Protein AF-A0A846BZ50-F1 (afdb_monomer_lite)

Structure (mmCIF, N/CA/C/O backbone):
data_AF-A0A846BZ50-F1
#
_entry.id   AF-A0A846BZ50-F1
#
loop_
_atom_site.group_PDB
_atom_site.id
_atom_site.type_symbol
_atom_site.label_atom_id
_atom_site.label_alt_id
_atom_site.label_comp_id
_atom_site.label_asym_id
_atom_site.label_entity_id
_atom_site.label_seq_id
_atom_site.pdbx_PDB_ins_code
_atom_site.Cartn_x
_atom_site.Cartn_y
_atom_site.Cartn_z
_atom_site.occupancy
_atom_site.B_iso_or_equiv
_atom_site.auth_seq_id
_atom_site.auth_comp_id
_atom_site.auth_asym_id
_atom_site.auth_atom_id
_atom_site.pdbx_PDB_model_num
ATOM 1 N N . MET A 1 1 ? -2.055 1.778 6.910 1.00 71.44 1 MET A N 1
ATOM 2 C CA . MET A 1 1 ? -3.374 1.113 6.976 1.00 71.44 1 MET A CA 1
ATOM 3 C C . MET A 1 1 ? -4.248 1.880 7.954 1.00 71.44 1 MET A C 1
ATOM 5 O O . MET A 1 1 ? -3.711 2.321 8.963 1.00 71.44 1 MET A O 1
ATOM 9 N N . LYS A 1 2 ? -5.523 2.102 7.636 1.00 77.69 2 LYS A N 1
ATOM 10 C CA . LYS A 1 2 ? -6.514 2.768 8.499 1.00 77.69 2 LYS A CA 1
ATOM 11 C C . LYS A 1 2 ? -7.522 1.709 8.974 1.00 77.69 2 LYS A C 1
ATOM 13 O O . LYS A 1 2 ? -7.706 0.710 8.295 1.00 77.69 2 LYS A O 1
ATOM 18 N N . GLY A 1 3 ? -8.160 1.878 10.122 1.00 82.31 3 GLY A N 1
ATOM 19 C CA . GLY A 1 3 ? -9.227 0.964 10.566 1.00 82.31 3 GLY A CA 1
ATOM 20 C C . GLY A 1 3 ? -8.906 0.204 11.846 1.00 82.31 3 GLY A C 1
ATOM 21 O O . GLY A 1 3 ? -7.744 0.067 12.227 1.00 82.31 3 GLY A O 1
ATOM 22 N N . ASP A 1 4 ? -9.958 -0.235 12.529 1.00 83.69 4 ASP A N 1
ATOM 23 C CA . ASP A 1 4 ? -9.859 -0.870 13.839 1.00 83.69 4 ASP A CA 1
ATOM 24 C C . ASP A 1 4 ? -9.767 -2.393 13.692 1.00 83.69 4 ASP A C 1
ATOM 26 O O . ASP A 1 4 ? -10.622 -3.022 13.068 1.00 83.69 4 ASP A O 1
ATOM 30 N N . PHE A 1 5 ? -8.697 -2.977 14.228 1.00 87.25 5 PHE A N 1
ATOM 31 C CA . PHE A 1 5 ? -8.373 -4.396 14.084 1.00 87.25 5 PHE A CA 1
ATOM 32 C C . PHE A 1 5 ? -7.996 -4.965 15.444 1.00 87.25 5 PHE A C 1
ATOM 34 O O . PHE A 1 5 ? -7.203 -4.355 16.166 1.00 87.25 5 PHE A O 1
ATOM 41 N N . THR A 1 6 ? -8.468 -6.173 15.771 1.00 88.75 6 THR A N 1
ATOM 42 C CA . THR A 1 6 ? -8.205 -6.766 17.095 1.00 88.75 6 THR A CA 1
ATOM 43 C C . THR A 1 6 ? -6.705 -6.933 17.352 1.00 88.75 6 THR A C 1
ATOM 45 O O . THR A 1 6 ? -6.234 -6.737 18.473 1.00 88.75 6 THR A O 1
ATOM 48 N N . ARG A 1 7 ? -5.948 -7.363 16.330 1.00 87.25 7 ARG A N 1
ATOM 49 C CA . ARG A 1 7 ? -4.481 -7.514 16.344 1.00 87.25 7 ARG A CA 1
ATOM 50 C C . ARG A 1 7 ? -3.952 -7.935 14.975 1.00 87.25 7 ARG A C 1
ATOM 52 O O . ARG A 1 7 ? -4.667 -8.545 14.189 1.00 87.25 7 ARG A O 1
ATOM 59 N N . TRP A 1 8 ? -2.655 -7.720 14.775 1.00 87.25 8 TRP A N 1
ATOM 60 C CA . TRP A 1 8 ? -1.888 -8.239 13.642 1.00 87.25 8 TRP A CA 1
ATOM 61 C C . TRP A 1 8 ? -1.043 -9.429 14.087 1.00 87.25 8 TRP A C 1
ATOM 63 O O . TRP A 1 8 ? -0.190 -9.291 14.966 1.00 87.25 8 TRP A O 1
ATOM 73 N N . THR A 1 9 ? -1.298 -10.606 13.519 1.00 93.44 9 THR A N 1
ATOM 74 C CA . THR A 1 9 ? -0.650 -11.862 13.941 1.00 93.44 9 THR A CA 1
ATOM 75 C C . THR A 1 9 ? 0.253 -12.482 12.885 1.00 93.44 9 THR A C 1
ATOM 77 O O . THR A 1 9 ? 1.079 -13.329 13.242 1.00 93.44 9 THR A O 1
ATOM 80 N N . PHE A 1 10 ? 0.158 -12.031 11.629 1.00 95.56 10 PHE A N 1
ATOM 81 C CA . PHE A 1 10 ? 1.003 -12.515 10.545 1.00 95.56 10 PHE A CA 1
ATOM 82 C C . PHE A 1 10 ? 2.493 -12.309 10.850 1.00 95.56 10 PHE A C 1
ATOM 84 O O . PHE A 1 10 ? 2.957 -11.210 11.155 1.00 95.56 10 PHE A O 1
ATOM 91 N N . ASP A 1 11 ? 3.257 -13.394 10.737 1.00 95.31 11 ASP A N 1
ATOM 92 C CA .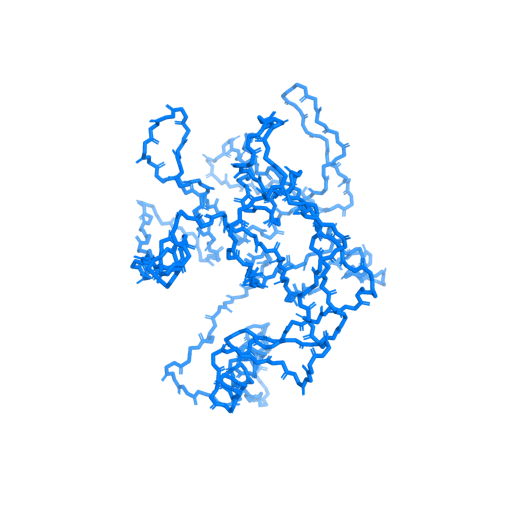 ASP A 1 11 ? 4.703 -13.405 10.915 1.00 95.31 11 ASP A CA 1
ATOM 93 C C . ASP A 1 11 ? 5.327 -14.417 9.950 1.00 95.31 11 ASP A C 1
ATOM 95 O O . ASP A 1 11 ? 5.292 -15.635 10.163 1.00 95.31 11 ASP A O 1
ATOM 99 N N . ALA A 1 12 ? 5.938 -13.897 8.883 1.00 95.31 12 ALA A N 1
ATOM 100 C CA . ALA A 1 12 ? 6.585 -14.701 7.853 1.00 95.31 12 ALA A CA 1
ATOM 101 C C . ALA A 1 12 ? 7.678 -15.640 8.409 1.00 95.31 12 ALA A C 1
ATOM 103 O O . ALA A 1 12 ? 7.942 -16.691 7.819 1.00 95.31 12 ALA A O 1
ATOM 104 N N . SER A 1 13 ? 8.305 -15.312 9.547 1.00 95.69 13 SER A N 1
ATOM 105 C CA . SER A 1 13 ? 9.364 -16.136 10.145 1.00 95.69 13 SER A CA 1
ATOM 106 C C . SER A 1 13 ? 8.845 -17.461 10.713 1.00 95.69 13 SER A C 1
ATOM 108 O O . SER A 1 13 ? 9.589 -18.446 10.742 1.00 95.69 13 SER A O 1
ATOM 110 N N . LYS A 1 14 ? 7.557 -17.517 11.087 1.00 97.25 14 LYS A N 1
ATOM 111 C CA . LYS A 1 14 ? 6.886 -18.727 11.590 1.00 97.25 14 LYS A CA 1
ATOM 112 C C . LYS A 1 14 ? 6.543 -19.724 10.489 1.00 97.25 14 LYS A C 1
ATOM 114 O O . LYS A 1 14 ? 6.283 -20.887 10.788 1.00 97.25 14 LYS A O 1
ATOM 119 N N . ARG A 1 15 ? 6.579 -19.295 9.219 1.00 96.25 15 ARG A N 1
ATOM 120 C CA . ARG A 1 15 ? 6.347 -20.140 8.032 1.00 96.25 15 ARG A CA 1
ATOM 121 C C . ARG A 1 15 ? 4.984 -20.841 8.046 1.00 96.25 15 ARG A C 1
ATOM 123 O O . ARG A 1 15 ? 4.856 -21.968 7.565 1.00 96.25 15 ARG A O 1
ATOM 130 N N . TYR A 1 16 ? 3.967 -20.190 8.604 1.00 97.88 16 TYR A N 1
ATOM 131 C CA . TYR A 1 16 ? 2.603 -20.697 8.531 1.00 97.88 16 TYR A CA 1
ATOM 132 C C . TYR A 1 16 ? 2.092 -20.682 7.092 1.00 97.88 16 TYR A C 1
ATOM 134 O O . TYR A 1 16 ? 2.432 -19.818 6.287 1.00 97.88 16 TYR A O 1
ATOM 142 N N . SER A 1 17 ? 1.292 -21.692 6.765 1.00 97.50 17 SER A N 1
ATOM 143 C CA . SER A 1 17 ? 0.768 -21.923 5.420 1.00 97.50 17 SER A CA 1
ATOM 144 C C . SER A 1 17 ? -0.737 -21.680 5.307 1.00 97.50 17 SER A C 1
ATOM 146 O O . SER A 1 17 ? -1.223 -21.536 4.186 1.00 97.50 17 SER A O 1
ATOM 148 N N . SER A 1 18 ? -1.454 -21.651 6.437 1.00 97.62 18 SER A N 1
ATOM 149 C CA . SER A 1 18 ? -2.897 -21.394 6.552 1.00 97.62 18 SER A CA 1
ATOM 150 C C . SER A 1 18 ? -3.312 -21.223 8.021 1.00 97.62 18 SER A C 1
ATOM 152 O O . SER A 1 18 ? -2.645 -21.777 8.897 1.00 97.62 18 SER A O 1
ATOM 154 N N . VAL A 1 19 ? -4.459 -20.590 8.265 1.00 97.62 19 VAL A N 1
ATOM 155 C CA . VAL A 1 19 ? -5.194 -20.552 9.541 1.00 97.62 19 VAL A CA 1
ATOM 156 C C . VAL A 1 19 ? -6.290 -21.629 9.532 1.00 97.62 19 VAL A C 1
ATOM 158 O O . VAL A 1 19 ? -6.849 -21.963 8.485 1.00 97.62 19 VAL A O 1
ATOM 161 N N . ARG A 1 20 ? -6.590 -22.234 10.691 1.00 97.19 20 ARG A N 1
ATOM 162 C CA . ARG A 1 20 ? -7.607 -23.295 10.824 1.00 97.19 20 ARG A CA 1
ATOM 163 C C . ARG A 1 20 ? -8.580 -22.987 11.951 1.00 97.19 20 ARG A C 1
ATOM 165 O O . ARG A 1 20 ? -8.180 -22.908 13.110 1.00 97.19 20 ARG A O 1
ATOM 172 N N . LEU A 1 21 ? -9.863 -22.893 11.605 1.00 96.94 21 LEU A N 1
ATOM 173 C CA . LEU A 1 21 ? -10.931 -22.743 12.585 1.00 96.94 21 LEU A CA 1
ATOM 174 C C . LEU A 1 21 ? -11.071 -24.012 13.424 1.00 96.94 21 LEU A C 1
ATOM 176 O O . LEU A 1 21 ? -11.045 -25.130 12.906 1.00 96.94 21 LEU A O 1
ATOM 180 N N . GLN A 1 22 ? -11.243 -23.826 14.728 1.00 96.44 22 GLN A N 1
ATOM 181 C CA . GLN A 1 22 ? -11.502 -24.907 15.670 1.00 96.44 22 GLN A CA 1
ATOM 182 C C . GLN A 1 22 ? -12.966 -24.890 16.097 1.00 96.44 22 GLN A C 1
ATOM 184 O O . GLN A 1 22 ? -13.538 -23.834 16.368 1.00 96.44 22 GLN A O 1
ATOM 189 N N . GLN A 1 23 ? -13.561 -26.075 16.210 1.00 96.56 23 GLN A N 1
ATOM 190 C CA . GLN A 1 23 ? -14.934 -26.212 16.682 1.00 96.56 23 GLN A CA 1
ATOM 191 C C . GLN A 1 23 ? -15.093 -25.613 18.088 1.00 96.56 23 GLN A C 1
ATOM 193 O O . GLN A 1 23 ? -14.309 -25.899 18.993 1.00 96.56 23 GLN A O 1
ATOM 198 N N . GLY A 1 24 ? -16.131 -24.791 18.269 1.00 96.19 24 GLY A N 1
ATOM 199 C CA . GLY A 1 24 ? -16.482 -24.198 19.563 1.00 96.19 24 GLY A CA 1
ATOM 200 C C . GLY A 1 24 ? -15.567 -23.062 20.028 1.00 96.19 24 GLY A C 1
ATOM 201 O O . GLY A 1 24 ? -15.630 -22.683 21.197 1.00 96.19 24 GLY A O 1
ATOM 202 N N . ARG A 1 25 ? -14.704 -22.525 19.155 1.00 95.69 25 ARG A N 1
ATOM 203 C CA . ARG A 1 25 ? -13.868 -21.351 19.453 1.00 95.69 25 ARG A CA 1
ATOM 204 C C . ARG A 1 25 ? -14.456 -20.079 18.845 1.00 95.69 25 ARG A C 1
ATOM 206 O O . ARG A 1 25 ? -15.158 -20.133 17.840 1.00 95.69 25 ARG A O 1
ATOM 213 N N . VAL A 1 26 ? -14.167 -18.949 19.487 1.00 95.62 26 VAL A N 1
ATOM 214 C CA . VAL A 1 26 ? -14.551 -17.612 19.014 1.00 95.62 26 VAL A CA 1
ATOM 215 C C . VAL A 1 26 ? -13.707 -17.257 17.794 1.00 95.62 26 VAL A C 1
ATOM 217 O O . VAL A 1 26 ? -12.501 -17.495 17.805 1.00 95.62 26 VAL A O 1
ATOM 220 N N . LEU A 1 27 ? -14.350 -16.695 16.774 1.00 94.31 27 LEU A N 1
ATOM 221 C CA . LEU A 1 27 ? -13.695 -16.151 15.590 1.00 94.31 27 LEU A CA 1
ATOM 222 C C . LEU A 1 27 ? -13.350 -14.679 15.821 1.00 94.31 27 LEU A C 1
ATOM 224 O O . LEU A 1 27 ? -14.202 -13.928 16.299 1.00 94.31 27 LEU A O 1
ATOM 228 N N . LEU A 1 28 ? -12.136 -14.275 15.453 1.00 94.00 28 LEU A N 1
ATOM 229 C CA . LEU A 1 28 ? -11.726 -12.872 15.412 1.00 94.00 28 LEU A CA 1
ATOM 230 C C . LEU A 1 28 ? -11.406 -12.457 13.971 1.00 94.00 28 LEU A C 1
ATOM 232 O O . LEU A 1 28 ? -11.007 -13.283 13.151 1.00 94.00 28 LEU A O 1
ATOM 236 N N . ASP A 1 29 ? -11.520 -11.161 13.680 1.00 93.56 29 ASP A N 1
ATOM 237 C CA . ASP A 1 29 ? -11.069 -10.557 12.417 1.00 93.56 29 ASP A CA 1
ATOM 238 C C . ASP A 1 29 ? -9.596 -10.886 12.131 1.00 93.56 29 ASP A C 1
ATOM 240 O O . ASP A 1 29 ? -9.232 -11.187 10.996 1.00 93.56 29 ASP A O 1
ATOM 244 N N . ALA A 1 30 ? -8.768 -10.927 13.181 1.00 93.69 30 ALA A N 1
ATOM 245 C CA . ALA A 1 30 ? -7.353 -11.268 13.096 1.00 93.69 30 ALA A CA 1
ATOM 246 C C . ALA A 1 30 ? -7.091 -12.632 12.430 1.00 93.69 30 ALA A C 1
ATOM 248 O O . ALA A 1 30 ? -6.118 -12.762 11.694 1.00 93.69 30 ALA A O 1
ATOM 249 N N . ASP A 1 31 ? -7.957 -13.633 12.643 1.00 96.12 31 ASP A N 1
ATOM 250 C CA . ASP A 1 31 ? -7.792 -14.966 12.047 1.00 96.12 31 ASP A CA 1
ATOM 251 C C . ASP A 1 31 ? -8.013 -14.930 10.523 1.00 96.12 31 ASP A C 1
ATOM 253 O O . ASP A 1 31 ? -7.325 -15.614 9.761 1.00 96.12 31 ASP A O 1
ATOM 257 N N . TRP A 1 32 ? -8.978 -14.121 10.074 1.00 95.62 32 TRP A N 1
ATOM 258 C CA . TRP A 1 32 ? -9.274 -13.911 8.657 1.00 95.62 32 TRP A CA 1
ATOM 259 C C . TRP A 1 32 ? -8.188 -13.065 7.981 1.00 95.62 32 TRP A C 1
ATOM 261 O O . TRP A 1 32 ? -7.674 -13.462 6.934 1.00 95.62 32 TRP A O 1
ATOM 271 N N . ASN A 1 33 ? -7.776 -11.968 8.623 1.00 95.75 33 ASN A N 1
ATOM 272 C CA . ASN A 1 33 ? -6.699 -11.097 8.149 1.00 95.75 33 ASN A CA 1
ATOM 273 C C . ASN A 1 33 ? -5.370 -11.865 8.021 1.00 95.75 33 ASN A C 1
ATOM 275 O O . ASN A 1 33 ? -4.744 -11.830 6.966 1.00 95.75 33 ASN A O 1
ATOM 279 N N . GLU A 1 34 ? -4.978 -12.654 9.031 1.00 97.25 34 GLU A N 1
ATOM 280 C CA . GLU A 1 34 ? -3.747 -13.458 8.973 1.00 97.25 34 GLU A CA 1
ATOM 281 C C . GLU A 1 34 ? -3.782 -14.481 7.832 1.00 97.25 34 GLU A C 1
ATOM 283 O O . GLU A 1 34 ? -2.770 -14.709 7.167 1.00 97.25 34 GLU A O 1
ATOM 288 N N . GLN A 1 35 ? -4.938 -15.095 7.559 1.00 97.88 35 GLN A N 1
ATOM 289 C CA . GLN A 1 35 ? -5.065 -16.006 6.425 1.00 97.88 35 GLN A CA 1
ATOM 290 C C . GLN A 1 35 ? -4.856 -15.285 5.084 1.00 97.88 35 GLN A C 1
ATOM 292 O O . GLN A 1 35 ? -4.200 -15.853 4.203 1.00 97.88 35 GLN A O 1
ATOM 297 N N . LEU A 1 36 ? -5.386 -14.070 4.916 1.00 96.94 36 LEU A N 1
ATOM 298 C CA . LEU A 1 36 ? -5.159 -13.264 3.714 1.00 96.94 36 LEU A CA 1
ATOM 299 C C . LEU A 1 36 ? -3.686 -12.872 3.574 1.00 96.94 36 LEU A C 1
ATOM 301 O O . LEU A 1 36 ? -3.106 -13.090 2.512 1.00 96.94 36 LEU A O 1
ATOM 305 N N . ASP A 1 37 ? -3.054 -12.414 4.654 1.00 97.12 37 ASP A N 1
ATOM 306 C CA . ASP A 1 37 ? -1.637 -12.040 4.657 1.00 97.12 37 ASP A CA 1
ATOM 307 C C . ASP A 1 37 ? -0.723 -13.231 4.327 1.00 97.12 37 ASP A C 1
ATOM 309 O O . ASP A 1 37 ? 0.231 -13.099 3.558 1.00 97.12 37 ASP A O 1
ATOM 313 N N . ILE A 1 38 ? -1.028 -14.426 4.851 1.00 98.25 38 ILE A N 1
ATOM 314 C CA . ILE A 1 38 ? -0.303 -15.659 4.510 1.00 98.25 38 ILE A CA 1
ATOM 315 C C . ILE A 1 38 ? -0.409 -15.954 3.012 1.00 98.25 38 ILE A C 1
ATOM 317 O O . ILE A 1 38 ? 0.587 -16.344 2.398 1.00 98.25 38 ILE A O 1
ATOM 321 N N . VAL A 1 39 ? -1.598 -15.814 2.420 1.00 97.81 39 VAL A N 1
ATOM 322 C CA . VAL A 1 39 ? -1.796 -16.063 0.984 1.00 97.81 39 VAL A CA 1
ATOM 323 C C . VAL A 1 39 ? -1.040 -15.027 0.163 1.00 97.81 39 VAL A C 1
ATOM 325 O O . VAL A 1 39 ? -0.233 -15.424 -0.676 1.00 97.81 39 VAL A O 1
ATOM 328 N N . ALA A 1 40 ? -1.217 -13.740 0.463 1.00 96.25 40 ALA A N 1
ATOM 329 C CA . ALA A 1 40 ? -0.574 -12.646 -0.256 1.00 96.25 40 ALA A CA 1
ATOM 330 C C . ALA A 1 40 ? 0.958 -12.741 -0.186 1.00 96.25 40 ALA A C 1
ATOM 332 O O . ALA A 1 40 ? 1.635 -12.671 -1.209 1.00 96.25 40 ALA A O 1
ATOM 333 N N . TYR A 1 41 ? 1.521 -13.011 0.997 1.00 97.12 41 TYR A N 1
ATOM 334 C CA . TYR A 1 41 ? 2.960 -13.223 1.157 1.00 97.12 41 TYR A CA 1
ATOM 335 C C . TYR A 1 41 ? 3.469 -14.375 0.292 1.00 97.12 41 TYR A C 1
ATOM 337 O O . TYR A 1 41 ? 4.518 -14.268 -0.342 1.00 97.12 41 TYR A O 1
ATOM 345 N N . ARG A 1 42 ? 2.754 -15.504 0.286 1.00 97.38 42 ARG A N 1
ATOM 346 C CA . ARG A 1 42 ? 3.170 -16.688 -0.469 1.00 97.38 42 ARG A CA 1
ATOM 347 C C . ARG A 1 42 ? 3.062 -16.472 -1.970 1.00 97.38 42 ARG A C 1
ATOM 349 O O . ARG A 1 42 ? 3.955 -16.922 -2.682 1.00 97.38 42 ARG A O 1
ATOM 356 N N . GLU A 1 43 ? 2.011 -15.804 -2.427 1.00 96.62 43 GLU A N 1
ATOM 357 C CA . GLU A 1 43 ? 1.828 -15.431 -3.826 1.00 96.62 43 GLU A CA 1
ATOM 358 C C . GLU A 1 43 ? 2.934 -14.473 -4.276 1.00 96.62 43 GLU A C 1
ATOM 360 O O . GLU A 1 43 ? 3.691 -14.802 -5.185 1.00 96.62 43 GLU A O 1
ATOM 365 N N . GLN A 1 44 ? 3.126 -13.358 -3.565 1.00 95.81 44 GLN A N 1
ATOM 366 C CA . GLN A 1 44 ? 4.169 -12.381 -3.872 1.00 95.81 44 GLN A CA 1
ATOM 367 C C . GLN A 1 44 ? 5.559 -13.031 -3.880 1.00 95.81 44 GLN A C 1
ATOM 369 O O . GLN A 1 44 ? 6.366 -12.790 -4.780 1.00 95.81 44 GLN A O 1
ATOM 374 N N . ARG A 1 45 ? 5.852 -13.894 -2.896 1.00 96.31 45 ARG A N 1
ATOM 375 C CA . ARG A 1 45 ? 7.105 -14.658 -2.858 1.00 96.31 45 ARG A CA 1
ATOM 376 C C . ARG A 1 45 ? 7.249 -15.578 -4.061 1.00 96.31 45 ARG A C 1
ATOM 378 O O . ARG A 1 45 ? 8.315 -15.585 -4.662 1.00 96.31 45 ARG A O 1
ATOM 385 N N . ALA A 1 46 ? 6.216 -16.339 -4.409 1.00 96.56 46 ALA A N 1
ATOM 386 C CA . ALA A 1 46 ? 6.260 -17.226 -5.565 1.00 96.56 46 ALA A CA 1
ATOM 387 C C . ALA A 1 46 ? 6.485 -16.435 -6.861 1.00 96.56 46 ALA A C 1
ATOM 389 O O . ALA A 1 46 ? 7.394 -16.770 -7.616 1.00 96.56 46 ALA A O 1
ATOM 390 N N . ASN A 1 47 ? 5.740 -15.346 -7.067 1.00 96.19 47 ASN A N 1
ATOM 391 C CA . ASN A 1 47 ? 5.887 -14.465 -8.224 1.00 96.19 47 ASN A CA 1
ATOM 392 C C . ASN A 1 47 ? 7.321 -13.925 -8.317 1.00 96.19 47 ASN A C 1
ATOM 394 O O . ASN A 1 47 ? 7.958 -14.051 -9.358 1.00 96.19 47 ASN A O 1
ATOM 398 N N . LYS A 1 48 ? 7.872 -13.405 -7.212 1.00 95.12 48 LYS A N 1
ATOM 399 C CA . LYS A 1 48 ? 9.237 -12.858 -7.173 1.00 95.12 48 LYS A CA 1
ATOM 400 C C . LYS A 1 48 ? 10.315 -13.906 -7.475 1.00 95.12 48 LYS A C 1
ATOM 402 O O . LYS A 1 48 ? 11.284 -13.600 -8.161 1.00 95.12 48 LYS A O 1
ATOM 407 N N . GLU A 1 49 ? 10.177 -15.127 -6.964 1.00 96.25 49 GLU A N 1
ATOM 408 C CA . GLU A 1 49 ? 11.179 -16.189 -7.164 1.00 96.25 49 GLU A CA 1
ATOM 409 C C . GLU A 1 49 ? 11.080 -16.843 -8.555 1.00 96.25 49 GLU A C 1
ATOM 411 O O . GLU A 1 49 ? 12.092 -17.284 -9.095 1.00 96.25 49 GLU A O 1
ATOM 416 N N . ILE A 1 50 ? 9.881 -16.911 -9.145 1.00 96.19 50 ILE A N 1
ATOM 417 C CA . ILE A 1 50 ? 9.648 -17.538 -10.457 1.00 96.19 50 ILE A CA 1
ATOM 418 C C . ILE A 1 50 ? 9.908 -16.553 -11.605 1.00 96.19 50 ILE A C 1
ATOM 420 O O . ILE A 1 50 ? 10.563 -16.913 -12.581 1.00 96.19 50 ILE A O 1
ATOM 424 N N . ILE A 1 51 ? 9.392 -15.325 -11.498 1.00 94.38 51 ILE A N 1
ATOM 425 C CA . ILE A 1 51 ? 9.476 -14.289 -12.542 1.00 94.38 51 ILE A CA 1
ATOM 426 C C . ILE A 1 51 ? 10.794 -13.509 -12.421 1.00 94.38 51 ILE A C 1
ATOM 428 O O . ILE A 1 51 ? 11.393 -13.122 -13.423 1.00 94.38 51 ILE A O 1
ATOM 432 N N . GLY A 1 52 ? 11.270 -13.305 -11.191 1.00 92.31 52 GLY A N 1
ATOM 433 C CA . GLY A 1 52 ? 12.419 -12.466 -10.866 1.00 92.31 52 GLY A CA 1
ATOM 434 C C . GLY A 1 52 ? 12.012 -11.168 -10.169 1.00 92.31 52 GLY A C 1
ATOM 435 O O . GLY A 1 52 ? 10.877 -10.993 -9.726 1.00 92.31 52 GLY A O 1
ATOM 436 N N . LEU A 1 53 ? 12.964 -10.235 -10.047 1.00 88.56 53 LEU A N 1
ATOM 437 C CA . LEU A 1 53 ? 12.721 -8.963 -9.357 1.00 88.56 53 LEU A CA 1
ATOM 438 C C . LEU A 1 53 ? 11.627 -8.136 -10.028 1.00 88.56 53 LEU A C 1
ATOM 440 O O . LEU A 1 53 ? 10.836 -7.540 -9.314 1.00 88.56 53 LEU A O 1
ATOM 444 N N . ASN A 1 54 ? 11.578 -8.116 -11.361 1.00 90.75 54 ASN A N 1
ATOM 445 C CA . ASN A 1 54 ? 10.524 -7.463 -12.129 1.00 90.75 54 ASN A CA 1
ATOM 446 C C . ASN A 1 54 ? 10.232 -8.287 -13.388 1.00 90.75 54 ASN A C 1
ATOM 448 O O . ASN A 1 54 ? 11.170 -8.853 -13.957 1.00 90.75 54 ASN A O 1
ATOM 452 N N . GLY A 1 55 ? 8.983 -8.316 -13.854 1.00 92.19 55 GLY A N 1
ATOM 453 C CA . GLY A 1 55 ? 8.642 -8.986 -15.109 1.00 92.19 55 GLY A CA 1
ATOM 454 C C . GLY A 1 55 ? 7.302 -8.569 -15.699 1.00 92.19 55 GLY A C 1
ATOM 455 O O . GLY A 1 55 ? 6.382 -8.200 -14.981 1.00 92.19 55 GLY A O 1
ATOM 456 N N . VAL A 1 56 ? 7.207 -8.659 -17.021 1.00 94.06 56 VAL A N 1
ATOM 457 C CA . VAL A 1 56 ? 5.994 -8.414 -17.810 1.00 94.06 56 VAL A CA 1
ATOM 458 C C . VAL A 1 56 ? 5.656 -9.688 -18.593 1.00 94.06 56 VAL A C 1
ATOM 460 O O . VAL A 1 56 ? 6.580 -10.406 -18.991 1.00 94.06 56 VAL A O 1
ATOM 463 N N . PRO A 1 57 ? 4.368 -10.030 -18.767 1.00 90.38 57 PRO A N 1
ATOM 464 C CA . PRO A 1 57 ? 3.956 -11.269 -19.426 1.00 90.38 57 PRO A CA 1
ATOM 465 C C . PRO A 1 57 ? 4.212 -11.253 -20.940 1.00 90.38 57 PRO A C 1
ATOM 467 O O . PRO A 1 57 ? 4.443 -12.307 -21.532 1.00 90.38 57 PRO A O 1
ATOM 470 N N . ASP A 1 58 ? 4.202 -10.073 -21.557 1.00 91.75 58 ASP A N 1
ATOM 471 C CA . ASP A 1 58 ? 4.423 -9.851 -22.984 1.00 91.75 58 ASP A CA 1
ATOM 472 C C . ASP A 1 58 ? 5.150 -8.512 -23.218 1.00 91.75 58 ASP A C 1
ATOM 474 O O . ASP A 1 58 ? 5.508 -7.812 -22.269 1.00 91.75 58 ASP A O 1
ATOM 478 N N . THR A 1 59 ? 5.439 -8.187 -24.480 1.00 90.19 59 THR A N 1
ATOM 479 C CA . THR A 1 59 ? 6.205 -6.988 -24.854 1.00 90.19 59 THR A CA 1
ATOM 480 C C . THR A 1 59 ? 5.402 -5.693 -24.841 1.00 90.19 59 THR A C 1
ATOM 482 O O . THR A 1 59 ? 6.018 -4.629 -24.867 1.00 90.19 59 THR A O 1
ATOM 485 N N . ASP A 1 60 ? 4.073 -5.776 -24.828 1.00 91.62 60 ASP A N 1
ATOM 486 C CA . ASP A 1 60 ? 3.166 -4.632 -24.944 1.00 91.62 60 ASP A CA 1
ATOM 487 C C . ASP A 1 60 ? 2.689 -4.169 -23.554 1.00 91.62 60 ASP A C 1
ATOM 489 O O . ASP A 1 60 ? 2.502 -2.975 -23.307 1.00 91.62 60 ASP A O 1
ATOM 493 N N . SER A 1 61 ? 2.593 -5.108 -22.611 1.00 93.50 61 SER A N 1
ATOM 494 C CA . SER A 1 61 ? 2.277 -4.881 -21.206 1.00 93.50 61 SER A CA 1
ATOM 495 C C . SER A 1 61 ? 3.267 -3.921 -20.549 1.00 93.50 61 SER A C 1
ATOM 497 O O . SER A 1 61 ? 4.458 -4.221 -20.431 1.00 93.50 61 SER A O 1
ATOM 499 N N . PHE A 1 62 ? 2.768 -2.770 -20.080 1.00 93.75 62 PHE A N 1
ATOM 500 C CA . PHE A 1 62 ? 3.593 -1.702 -19.499 1.00 93.75 62 PHE A CA 1
ATOM 501 C C . PHE A 1 62 ? 4.732 -1.241 -20.432 1.00 93.75 62 PHE A C 1
ATOM 503 O O . PHE A 1 62 ? 5.771 -0.753 -19.975 1.00 93.75 62 PHE A O 1
ATOM 510 N N . ALA A 1 63 ? 4.554 -1.376 -21.752 1.00 92.12 63 ALA A N 1
ATOM 511 C CA . ALA A 1 63 ? 5.524 -0.893 -22.722 1.00 92.12 63 ALA A CA 1
ATOM 512 C C 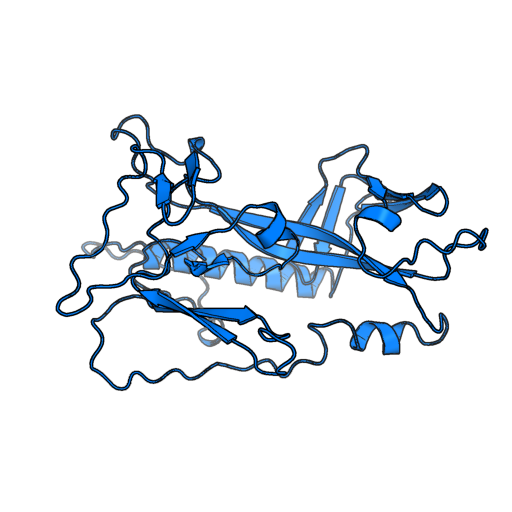. ALA A 1 63 ? 5.677 0.627 -22.602 1.00 92.12 63 ALA A C 1
ATOM 514 O O . ALA A 1 63 ? 4.704 1.375 -22.699 1.00 92.12 63 ALA A O 1
ATOM 515 N N . VAL A 1 64 ? 6.908 1.090 -22.392 1.00 89.19 64 VAL A N 1
ATOM 516 C CA . VAL A 1 64 ? 7.209 2.521 -22.300 1.00 89.19 64 VAL A CA 1
ATOM 517 C C . VAL A 1 64 ? 7.405 3.078 -23.707 1.00 89.19 64 VAL A C 1
ATOM 519 O O . VAL A 1 64 ? 8.335 2.688 -24.417 1.00 89.19 64 VAL A O 1
ATOM 522 N N . GLY A 1 65 ? 6.536 4.005 -24.095 1.00 86.75 65 GLY A N 1
ATOM 523 C CA . GLY A 1 65 ? 6.591 4.745 -25.351 1.00 86.75 65 GLY A CA 1
ATOM 524 C C . GLY A 1 65 ? 6.685 6.252 -25.127 1.00 86.75 65 GLY A C 1
ATOM 525 O O . GLY A 1 65 ? 6.581 6.744 -24.005 1.00 86.75 65 GLY A O 1
ATOM 526 N N . PHE A 1 66 ? 6.862 6.999 -26.213 1.00 82.75 66 PHE A N 1
ATOM 527 C CA . PHE A 1 66 ? 6.884 8.461 -26.196 1.00 82.75 66 PHE A CA 1
ATOM 528 C C . PHE A 1 66 ? 5.974 8.978 -27.306 1.00 82.75 66 PHE A C 1
ATOM 530 O O . PHE A 1 66 ? 6.173 8.625 -28.467 1.00 82.75 66 PHE A O 1
ATOM 537 N N . GLU A 1 67 ? 4.993 9.808 -26.953 1.00 78.88 67 GLU A N 1
ATOM 538 C CA . GLU A 1 67 ? 4.176 10.529 -27.944 1.00 78.88 67 GLU A CA 1
ATOM 539 C C . GLU A 1 67 ? 4.892 11.802 -28.408 1.00 78.88 67 GLU A C 1
ATOM 541 O O . GLU A 1 67 ? 4.855 12.193 -29.574 1.00 78.88 67 GLU A O 1
ATOM 546 N N . SER A 1 68 ? 5.610 12.428 -27.480 1.00 75.19 68 SER A N 1
ATOM 547 C CA . SER A 1 68 ? 6.503 13.549 -27.726 1.00 75.19 68 SER A CA 1
ATOM 548 C C . SER A 1 68 ? 7.706 13.453 -26.789 1.00 75.19 68 SER A C 1
ATOM 550 O O . SER A 1 68 ? 7.793 12.563 -25.943 1.00 75.19 68 SER A O 1
ATOM 552 N N . LEU A 1 69 ? 8.646 14.389 -26.909 1.00 70.56 69 LEU A N 1
ATOM 553 C CA . LEU A 1 69 ? 9.805 14.467 -26.016 1.00 70.56 69 LEU A CA 1
ATOM 554 C C . LEU A 1 69 ? 9.432 14.696 -24.539 1.00 70.56 69 LEU A C 1
ATOM 556 O O . LEU A 1 69 ? 10.272 14.517 -23.664 1.00 70.56 69 LEU A O 1
ATOM 560 N N . GLU A 1 70 ? 8.199 15.105 -24.254 1.00 72.44 70 GLU A N 1
ATOM 561 C CA . GLU A 1 70 ? 7.757 15.511 -22.917 1.00 72.44 70 GLU A CA 1
ATOM 562 C C . GLU A 1 70 ? 6.565 14.684 -22.420 1.00 72.44 70 GLU A C 1
ATOM 564 O O . GLU A 1 70 ? 6.065 14.934 -21.328 1.00 72.44 70 GLU A O 1
ATOM 569 N N . GLN A 1 71 ? 6.124 13.690 -23.198 1.00 79.50 71 GLN A N 1
ATOM 570 C CA . GLN A 1 71 ? 4.970 12.853 -22.877 1.00 79.50 71 GLN A CA 1
ATOM 571 C C . GLN A 1 71 ? 5.325 11.377 -23.004 1.00 79.50 71 GLN A C 1
ATOM 573 O O . GLN A 1 71 ? 5.588 10.876 -24.104 1.00 79.50 71 GLN A O 1
ATOM 578 N N . ILE A 1 72 ? 5.309 10.687 -21.865 1.00 84.19 72 ILE A N 1
ATOM 579 C CA . ILE A 1 72 ? 5.540 9.246 -21.786 1.00 84.19 72 ILE A CA 1
ATOM 580 C C . ILE A 1 72 ? 4.194 8.540 -21.909 1.00 84.19 72 ILE A C 1
ATOM 582 O O . ILE A 1 72 ? 3.243 8.886 -21.213 1.00 84.19 72 ILE A O 1
ATOM 586 N N . LYS A 1 73 ? 4.137 7.530 -22.774 1.00 89.31 73 LYS A N 1
ATOM 587 C CA . LYS A 1 73 ? 3.021 6.589 -22.878 1.00 89.31 73 LYS A CA 1
ATOM 588 C C . LYS A 1 73 ? 3.375 5.289 -22.175 1.00 89.31 73 LYS A C 1
ATOM 590 O O . LYS A 1 73 ? 4.524 4.846 -22.244 1.00 89.31 73 LYS A O 1
ATOM 595 N N . LEU A 1 74 ? 2.387 4.674 -21.537 1.00 91.19 74 LEU A N 1
ATOM 596 C CA . LEU A 1 74 ? 2.534 3.367 -20.907 1.00 91.19 74 LEU A CA 1
ATOM 597 C C . LEU A 1 74 ? 1.478 2.412 -21.460 1.00 91.19 74 LEU A C 1
ATOM 599 O O . LEU A 1 74 ? 0.287 2.695 -21.377 1.00 91.19 74 LEU A O 1
ATOM 603 N N . GLY A 1 75 ? 1.920 1.290 -22.024 1.00 93.06 75 GLY A N 1
ATOM 604 C CA . GLY A 1 75 ? 1.023 0.275 -22.566 1.00 93.06 75 GLY A CA 1
ATOM 605 C C . GLY A 1 75 ? 0.098 -0.318 -21.500 1.00 93.06 75 GLY A C 1
ATOM 606 O O . GLY A 1 75 ? 0.506 -0.538 -20.352 1.00 93.06 75 GLY A O 1
ATOM 607 N N . GLN A 1 76 ? -1.146 -0.587 -21.890 1.00 95.56 76 GLN A N 1
ATOM 608 C CA . GLN A 1 76 ? -2.100 -1.376 -21.111 1.00 95.56 76 GLN A CA 1
ATOM 609 C C . GLN A 1 76 ? -1.540 -2.789 -20.870 1.00 95.56 76 GLN A C 1
ATOM 611 O O . GLN A 1 76 ? -0.803 -3.315 -21.701 1.00 95.56 76 GLN A O 1
ATOM 616 N N . GLY A 1 77 ? -1.879 -3.420 -19.747 1.00 95.12 77 GLY A N 1
ATOM 617 C CA . GLY A 1 77 ? -1.495 -4.803 -19.461 1.00 95.12 77 GLY A CA 1
ATOM 618 C C . GLY 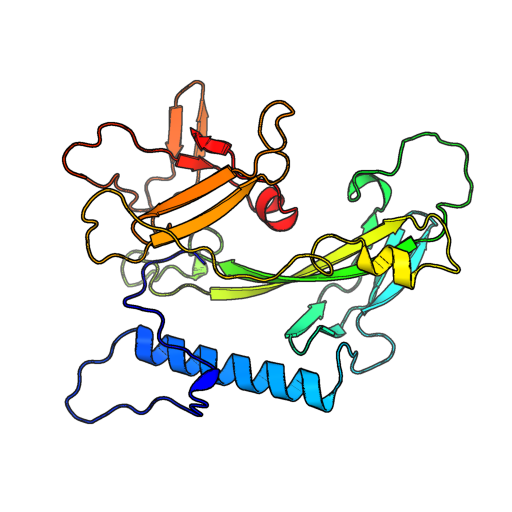A 1 77 ? -1.090 -5.027 -18.012 1.00 95.12 77 GLY A C 1
ATOM 619 O O . GLY A 1 77 ? -1.566 -4.342 -17.110 1.00 95.12 77 GLY A O 1
ATOM 620 N N . CYS A 1 78 ? -0.220 -6.011 -17.779 1.00 95.00 78 CYS A N 1
ATOM 621 C CA . CYS A 1 78 ? 0.192 -6.422 -16.433 1.00 95.00 78 CYS A CA 1
ATOM 622 C C . CYS A 1 78 ? 1.709 -6.319 -16.241 1.00 95.00 78 CYS A C 1
ATOM 624 O O . CYS A 1 78 ? 2.489 -6.601 -17.143 1.00 95.00 78 CYS A O 1
ATOM 626 N N . CYS A 1 79 ? 2.149 -5.984 -15.036 1.00 95.44 79 CYS A N 1
ATOM 627 C CA . CYS A 1 79 ? 3.555 -5.995 -14.649 1.00 95.44 79 CYS A CA 1
ATOM 628 C C . CYS A 1 79 ? 3.682 -6.544 -13.230 1.00 95.44 79 CYS A C 1
ATOM 630 O O . CYS A 1 79 ? 2.830 -6.298 -12.385 1.00 95.44 79 CYS A O 1
ATOM 632 N N . TYR A 1 80 ? 4.748 -7.284 -12.954 1.00 95.88 80 TYR A N 1
ATOM 633 C CA . TYR A 1 80 ? 5.090 -7.757 -11.622 1.00 95.88 80 TYR A CA 1
ATOM 634 C C . TYR A 1 80 ? 6.310 -6.995 -11.123 1.00 95.88 80 TYR A C 1
ATOM 636 O O . TYR A 1 80 ? 7.386 -7.114 -11.708 1.00 95.88 80 TYR A O 1
ATOM 644 N N . VAL A 1 81 ? 6.162 -6.253 -10.025 1.00 94.50 81 VAL A N 1
ATOM 645 C CA . VAL A 1 81 ? 7.244 -5.496 -9.375 1.00 94.50 81 VAL A CA 1
ATOM 646 C C . VAL A 1 81 ? 7.506 -6.100 -8.004 1.00 94.50 81 VAL A C 1
ATOM 648 O O . VAL A 1 81 ? 6.647 -6.103 -7.128 1.00 94.50 81 VAL A O 1
ATOM 651 N N . GLU A 1 82 ? 8.680 -6.696 -7.824 1.00 93.06 82 GLU A N 1
ATOM 652 C CA . GLU A 1 82 ? 9.026 -7.520 -6.661 1.00 93.06 82 GLU A CA 1
ATOM 653 C C . GLU A 1 82 ? 7.953 -8.564 -6.285 1.00 93.06 82 GLU A C 1
ATOM 655 O O . GLU A 1 82 ? 7.704 -8.841 -5.106 1.00 93.06 82 GLU A O 1
ATOM 660 N N . GLY A 1 83 ? 7.314 -9.145 -7.303 1.00 94.69 83 GLY A N 1
ATOM 661 C CA . GLY A 1 83 ? 6.240 -10.128 -7.164 1.00 94.69 83 GLY A CA 1
ATOM 662 C C . GLY A 1 83 ? 4.846 -9.549 -6.899 1.00 94.69 83 GLY A C 1
ATOM 663 O O . GLY A 1 83 ? 3.893 -10.324 -6.839 1.00 94.69 83 GLY A O 1
ATOM 664 N N . VAL A 1 84 ? 4.708 -8.228 -6.753 1.00 95.62 84 VAL A N 1
ATOM 665 C CA . VAL A 1 84 ? 3.414 -7.534 -6.650 1.00 95.62 84 VAL A CA 1
ATOM 666 C C . VAL A 1 84 ? 2.840 -7.342 -8.050 1.00 95.62 84 VAL A C 1
ATOM 668 O O . VAL A 1 84 ? 3.524 -6.786 -8.906 1.00 95.62 84 VAL A O 1
ATOM 671 N N . LEU A 1 85 ? 1.605 -7.795 -8.277 1.00 95.56 85 LEU A N 1
ATOM 672 C CA . LEU A 1 85 ? 0.877 -7.582 -9.528 1.00 95.56 85 LEU A CA 1
ATOM 673 C C . LEU A 1 85 ? 0.407 -6.125 -9.639 1.00 95.56 85 LEU A C 1
ATOM 675 O O . LEU A 1 85 ? -0.326 -5.639 -8.780 1.00 95.56 85 LEU A O 1
ATOM 679 N N . CYS A 1 86 ? 0.799 -5.473 -10.727 1.00 95.88 86 CYS A N 1
ATOM 680 C CA . CYS A 1 86 ? 0.338 -4.168 -11.174 1.00 95.88 86 CYS A CA 1
ATOM 681 C C . CYS A 1 86 ? -0.444 -4.340 -12.475 1.00 95.88 86 CYS A C 1
ATOM 683 O O . CYS A 1 86 ? 0.051 -4.953 -13.421 1.00 95.88 86 CYS A O 1
ATOM 685 N N . GLU A 1 87 ? -1.633 -3.756 -12.541 1.00 95.56 87 GLU A N 1
ATOM 686 C CA . GLU A 1 87 ? -2.497 -3.807 -13.718 1.00 95.56 87 GLU A CA 1
ATOM 687 C C . GLU A 1 87 ? -2.717 -2.386 -14.229 1.00 95.56 87 GLU A C 1
ATOM 689 O O . GLU A 1 87 ? -3.146 -1.508 -13.478 1.00 95.56 87 GLU A O 1
ATOM 694 N N . ASN A 1 88 ? -2.393 -2.160 -15.499 1.00 94.81 88 ASN A N 1
ATOM 695 C CA . ASN A 1 88 ? -2.784 -0.968 -16.227 1.00 94.81 88 ASN A CA 1
ATOM 696 C C . ASN A 1 88 ? -3.968 -1.326 -17.118 1.00 94.81 88 ASN A C 1
ATOM 698 O O . ASN A 1 88 ? -3.807 -2.049 -18.098 1.00 94.81 88 ASN A O 1
ATOM 702 N N . ILE A 1 89 ? -5.148 -0.827 -16.760 1.00 93.50 89 ILE A N 1
ATOM 703 C CA . ILE A 1 89 ? -6.379 -1.025 -17.531 1.00 93.50 89 ILE A CA 1
ATOM 704 C C . ILE A 1 89 ? -6.656 0.133 -18.495 1.00 93.50 89 ILE A C 1
ATOM 706 O O . ILE A 1 89 ? -7.584 0.038 -19.294 1.00 93.50 89 ILE A O 1
ATOM 710 N N . GLU A 1 90 ? -5.870 1.207 -18.443 1.00 88.94 90 GLU A N 1
ATOM 711 C CA . GLU A 1 90 ? -6.051 2.389 -19.280 1.00 88.94 90 GLU A CA 1
ATOM 712 C C . GLU A 1 90 ? -5.373 2.184 -20.642 1.00 88.94 90 GLU A C 1
ATOM 714 O O . GLU A 1 90 ? -4.176 1.904 -20.716 1.00 88.94 90 GLU A O 1
ATOM 719 N N . GLU A 1 91 ? -6.137 2.322 -21.730 1.00 84.19 91 GLU A N 1
ATOM 720 C CA . GLU A 1 91 ? -5.631 2.127 -23.101 1.00 84.19 91 GLU A CA 1
ATOM 721 C C . GLU A 1 91 ? -4.657 3.234 -23.539 1.00 84.19 91 GLU A C 1
ATOM 723 O O . GLU A 1 91 ? -3.719 2.971 -24.287 1.00 84.19 91 GLU A O 1
ATOM 728 N N . ASP A 1 92 ? -4.842 4.454 -23.029 1.00 81.38 92 ASP A N 1
ATOM 729 C CA . ASP A 1 92 ? -4.091 5.652 -23.419 1.00 81.38 92 ASP A CA 1
ATOM 730 C C . ASP A 1 92 ? -3.423 6.338 -22.213 1.00 81.38 92 ASP A C 1
ATOM 732 O O . ASP A 1 92 ? -3.409 7.568 -22.125 1.00 81.38 92 ASP A O 1
ATOM 736 N N . TYR A 1 93 ? -2.856 5.564 -21.276 1.00 86.06 93 TYR A N 1
ATOM 737 C CA . TYR A 1 93 ? -2.129 6.146 -20.141 1.00 86.06 93 TYR A CA 1
ATOM 738 C C . TYR A 1 93 ? -1.000 7.058 -20.640 1.00 86.06 93 TYR A C 1
ATOM 740 O O . TYR A 1 93 ? -0.089 6.628 -21.363 1.00 86.06 93 TYR A O 1
ATOM 748 N N . GLN A 1 94 ? -1.044 8.320 -20.220 1.00 80.44 94 GLN A N 1
ATOM 749 C CA . GLN A 1 94 ? -0.081 9.349 -20.588 1.00 80.44 94 GLN A CA 1
ATOM 750 C C . GLN A 1 94 ? 0.373 10.112 -19.357 1.00 80.44 94 GLN A C 1
ATOM 752 O O . GLN A 1 94 ? -0.431 10.470 -18.502 1.00 80.44 94 GLN A O 1
ATOM 757 N N . LEU A 1 95 ? 1.671 10.390 -19.308 1.00 75.25 95 LEU A N 1
ATOM 758 C CA . LEU A 1 95 ? 2.285 11.170 -18.251 1.00 75.25 95 LEU A CA 1
ATOM 759 C C . LEU A 1 95 ? 3.045 12.354 -18.838 1.00 75.25 95 LEU A C 1
ATOM 761 O O . LEU A 1 95 ? 3.981 12.167 -19.624 1.00 75.25 95 LEU A O 1
ATOM 765 N N . ASP A 1 96 ? 2.658 13.561 -18.428 1.00 74.12 96 ASP A N 1
ATOM 766 C CA . ASP A 1 96 ? 3.367 14.789 -18.778 1.00 74.12 96 ASP A CA 1
ATOM 767 C C . ASP A 1 96 ? 4.552 14.989 -17.829 1.00 74.12 96 ASP A C 1
ATOM 769 O O . ASP A 1 96 ? 4.405 15.161 -16.615 1.00 74.12 96 ASP A O 1
ATOM 773 N N . ILE A 1 97 ? 5.760 14.957 -18.396 1.00 66.56 97 ILE A N 1
ATOM 774 C CA . ILE A 1 97 ? 6.977 15.006 -17.594 1.00 66.56 97 ILE A CA 1
ATOM 775 C C . ILE A 1 97 ? 7.149 16.398 -16.935 1.00 66.56 97 ILE A C 1
ATOM 777 O O . ILE A 1 97 ? 7.761 16.512 -15.874 1.00 66.56 97 ILE A O 1
ATOM 781 N N . LYS A 1 98 ? 6.618 17.479 -17.523 1.00 62.47 98 LYS A N 1
ATOM 782 C CA . LYS A 1 98 ? 6.799 18.847 -17.007 1.00 62.47 98 LYS A CA 1
ATOM 783 C C . LYS A 1 98 ? 5.921 19.148 -15.804 1.00 62.47 98 LYS A C 1
ATOM 785 O O . LYS A 1 98 ? 6.388 19.789 -14.865 1.00 62.47 98 LYS A O 1
ATOM 790 N N . THR A 1 99 ? 4.659 18.736 -15.844 1.00 61.97 99 THR A N 1
ATOM 791 C CA . THR A 1 99 ? 3.688 19.078 -14.795 1.00 61.97 99 THR A CA 1
ATOM 792 C C . THR A 1 99 ? 3.748 18.126 -13.610 1.00 61.97 99 THR A C 1
ATOM 794 O O . THR A 1 99 ? 3.485 18.547 -12.487 1.00 61.97 99 THR A O 1
ATOM 797 N N . GLU A 1 100 ? 4.123 16.865 -13.831 1.00 60.69 100 GLU A N 1
ATOM 798 C CA . GLU A 1 100 ? 4.027 15.823 -12.800 1.00 60.69 100 GLU A CA 1
ATOM 799 C C . GLU A 1 100 ? 5.368 15.463 -12.135 1.00 60.69 100 GLU A C 1
ATOM 801 O O . GLU A 1 100 ? 5.388 14.706 -11.161 1.00 60.69 100 GLU A O 1
ATOM 806 N N . PHE A 1 101 ? 6.490 16.063 -12.570 1.00 59.38 101 PHE A N 1
ATOM 807 C CA . PHE A 1 101 ? 7.798 15.893 -11.921 1.00 59.38 101 PHE A CA 1
ATOM 808 C C . PHE A 1 101 ? 8.398 17.201 -11.395 1.00 59.38 101 PHE A C 1
ATOM 810 O O . PHE A 1 101 ? 8.868 18.038 -12.172 1.00 59.38 101 PHE A O 1
ATOM 817 N N . PRO A 1 102 ? 8.509 17.356 -10.062 1.00 42.50 102 PRO A N 1
ATOM 818 C CA . PRO A 1 102 ? 9.260 18.451 -9.462 1.00 42.50 102 PRO A CA 1
ATOM 819 C C . PRO A 1 102 ? 10.739 18.367 -9.879 1.00 42.50 102 PRO A C 1
ATOM 821 O O . PRO A 1 102 ? 11.453 17.453 -9.467 1.00 42.50 102 PRO A O 1
ATOM 824 N N . GLY A 1 103 ? 11.216 19.316 -10.693 1.00 39.72 103 GLY A N 1
ATOM 825 C CA . GLY A 1 103 ? 12.636 19.423 -11.064 1.00 39.72 103 GLY A CA 1
ATOM 826 C C . GLY A 1 103 ? 12.944 19.654 -12.545 1.00 39.72 103 GLY A C 1
ATOM 827 O O . GLY A 1 103 ? 14.117 19.809 -12.888 1.00 39.72 103 GLY A O 1
ATOM 828 N N . ILE A 1 104 ? 11.939 19.716 -13.423 1.00 43.97 104 ILE A N 1
ATOM 829 C CA . ILE A 1 104 ? 12.118 20.247 -14.781 1.00 43.97 104 ILE A CA 1
ATOM 830 C C . ILE A 1 104 ? 11.890 21.758 -14.723 1.00 43.97 104 ILE A C 1
ATOM 832 O O . ILE A 1 104 ? 10.760 22.220 -14.634 1.00 43.97 104 ILE A O 1
ATOM 836 N N . SER A 1 105 ? 12.970 22.541 -14.703 1.00 40.69 105 SER A N 1
ATOM 837 C CA . SER A 1 105 ? 12.872 23.998 -14.799 1.00 40.69 105 SER A CA 1
ATOM 838 C C . SER A 1 105 ? 12.333 24.418 -16.173 1.00 40.69 105 SER A C 1
ATOM 840 O O . SER A 1 105 ? 12.718 23.850 -17.196 1.00 40.69 105 SER A O 1
ATOM 842 N N . GLU A 1 106 ? 11.482 25.449 -16.196 1.00 45.88 106 GLU A N 1
ATOM 843 C CA . GLU A 1 106 ? 10.928 26.114 -17.391 1.00 45.88 106 GLU A CA 1
ATOM 844 C C . GLU A 1 106 ? 11.973 26.907 -18.209 1.00 45.88 106 GLU A C 1
ATOM 846 O O . GLU A 1 106 ? 11.659 27.922 -18.830 1.00 45.88 106 GLU A O 1
ATOM 851 N N . ASP A 1 107 ? 13.228 26.466 -18.268 1.00 42.44 107 ASP A N 1
ATOM 852 C CA . ASP A 1 107 ? 14.220 27.137 -19.108 1.00 42.44 107 ASP A CA 1
ATOM 853 C C . ASP A 1 107 ? 14.121 26.581 -20.532 1.00 42.44 107 ASP A C 1
ATOM 855 O O . ASP A 1 107 ? 14.793 25.624 -20.920 1.00 42.44 107 ASP A O 1
ATOM 859 N N . GLY A 1 108 ? 13.202 27.184 -21.292 1.00 48.16 108 GLY A N 1
ATOM 860 C CA . GLY A 1 108 ? 12.745 26.823 -22.636 1.00 48.16 108 GLY A CA 1
ATOM 861 C C . GLY A 1 108 ? 13.778 26.838 -23.769 1.00 48.16 108 GLY A C 1
ATOM 862 O O . GLY A 1 108 ? 13.496 27.356 -24.845 1.00 48.16 108 GLY A O 1
ATOM 863 N N . THR A 1 109 ? 14.942 26.214 -23.599 1.00 43.88 109 THR A N 1
ATOM 864 C CA . THR A 1 109 ? 15.912 25.998 -24.684 1.00 43.88 109 THR A CA 1
ATOM 865 C C . THR A 1 109 ? 16.675 24.683 -24.530 1.00 43.88 109 THR A C 1
ATOM 867 O O . THR A 1 109 ? 17.892 24.681 -24.388 1.00 43.88 109 THR A O 1
ATOM 870 N N . THR A 1 110 ? 15.992 23.544 -24.648 1.00 44.94 110 THR A N 1
ATOM 871 C CA . THR A 1 110 ? 16.629 22.303 -25.126 1.00 44.94 110 THR A CA 1
ATOM 872 C C . THR A 1 110 ? 15.618 21.444 -25.879 1.00 44.94 110 THR A C 1
ATOM 874 O O . THR A 1 110 ? 14.685 20.921 -25.287 1.00 44.94 110 THR A O 1
ATOM 877 N N . VAL A 1 111 ? 15.859 21.226 -27.177 1.00 50.31 111 VAL A N 1
ATOM 878 C CA . VAL A 1 111 ? 15.121 20.297 -28.071 1.00 50.31 111 VAL A CA 1
ATOM 879 C C . VAL A 1 111 ? 15.403 18.819 -27.714 1.00 50.31 111 VAL A C 1
ATOM 881 O O . VAL A 1 111 ? 15.077 17.901 -28.453 1.00 50.31 111 VAL A O 1
ATOM 884 N N . ASN A 1 112 ? 16.042 18.565 -26.571 1.00 54.78 112 ASN A N 1
ATOM 885 C CA . ASN A 1 112 ? 16.274 17.241 -26.022 1.00 54.78 112 ASN A CA 1
ATOM 886 C C . ASN A 1 112 ? 15.976 17.311 -24.515 1.00 54.78 112 ASN A C 1
ATOM 888 O O . ASN A 1 112 ? 16.684 18.032 -23.807 1.00 54.78 112 ASN A O 1
ATOM 892 N N . PRO A 1 113 ? 14.958 16.595 -24.016 1.00 60.41 113 PRO A N 1
ATOM 893 C CA . PRO A 1 113 ? 14.558 16.639 -22.611 1.00 60.41 113 PRO A CA 1
ATOM 894 C C . PRO A 1 113 ? 15.693 16.136 -21.694 1.00 60.41 113 PRO A C 1
ATOM 896 O O . PRO A 1 113 ? 15.720 16.466 -20.505 1.00 60.41 113 PRO A O 1
ATOM 899 N N . GLY A 1 114 ? 16.660 15.384 -22.239 1.00 71.00 114 GLY A N 1
ATOM 900 C CA . GLY A 1 114 ? 17.747 14.714 -21.526 1.00 71.00 114 GLY A CA 1
ATOM 901 C C . GLY A 1 114 ? 17.545 13.198 -21.484 1.00 71.00 114 GLY A C 1
ATOM 902 O O . GLY A 1 114 ? 16.546 12.678 -21.971 1.00 71.00 114 GLY A O 1
ATOM 903 N N . ASP A 1 115 ? 18.498 12.476 -20.897 1.00 79.88 115 ASP A N 1
ATOM 904 C CA . ASP A 1 115 ? 18.299 11.066 -20.558 1.00 79.88 115 ASP A CA 1
ATOM 905 C C . ASP A 1 115 ? 17.511 10.968 -19.242 1.00 79.88 115 ASP A C 1
ATOM 907 O O . ASP A 1 115 ? 17.788 11.716 -18.305 1.00 79.88 115 ASP A O 1
ATOM 911 N N . TYR A 1 116 ? 16.557 10.040 -19.147 1.00 79.75 116 TYR A N 1
ATOM 912 C CA . TYR A 1 116 ? 15.756 9.811 -17.937 1.00 79.75 116 TYR A CA 1
ATOM 913 C C . TYR A 1 116 ? 15.788 8.342 -17.525 1.00 79.75 116 TYR A C 1
ATOM 915 O O . TYR A 1 116 ? 15.847 7.442 -18.362 1.00 79.75 116 TYR A O 1
ATOM 923 N N . LEU A 1 117 ? 15.709 8.110 -16.217 1.00 83.94 117 LEU A N 1
ATOM 924 C CA . LEU A 1 117 ? 15.254 6.852 -15.641 1.00 83.94 117 LEU A CA 1
ATOM 925 C C . LEU A 1 117 ? 13.743 6.914 -15.503 1.00 83.94 117 LEU A C 1
ATOM 927 O O . LEU A 1 117 ? 13.249 7.742 -14.745 1.00 83.94 117 LEU A O 1
ATOM 931 N N . VAL A 1 118 ? 13.041 6.030 -16.200 1.00 84.12 118 VAL A N 1
ATOM 932 C CA . VAL A 1 118 ? 11.604 5.813 -16.023 1.00 84.12 118 VAL A CA 1
ATOM 933 C C . VAL A 1 118 ? 11.424 4.569 -15.163 1.00 84.12 118 VAL A C 1
ATOM 935 O O . VAL A 1 118 ? 12.078 3.554 -15.404 1.00 84.12 118 VAL A O 1
ATOM 938 N N . TYR A 1 119 ? 10.587 4.657 -14.138 1.00 86.25 119 TYR A N 1
ATOM 939 C CA . TYR A 1 119 ? 10.378 3.583 -13.178 1.00 86.25 119 TYR A CA 1
ATOM 940 C C . TYR A 1 119 ? 8.959 3.589 -12.628 1.00 86.25 119 TYR A C 1
ATOM 942 O O . TYR A 1 119 ? 8.272 4.603 -12.669 1.00 86.25 119 TYR A O 1
ATOM 950 N N . LEU A 1 120 ? 8.531 2.447 -12.100 1.00 88.31 120 LEU A N 1
ATOM 951 C CA . LEU A 1 120 ? 7.273 2.332 -11.376 1.00 88.31 120 LEU A CA 1
ATOM 952 C C . LEU A 1 120 ? 7.556 2.427 -9.884 1.00 88.31 120 LEU A C 1
ATOM 954 O O . LEU A 1 120 ? 8.389 1.689 -9.354 1.00 88.31 120 LEU A O 1
ATOM 958 N N . GLU A 1 121 ? 6.850 3.319 -9.208 1.00 86.31 121 GLU A N 1
ATOM 959 C CA . GLU A 1 121 ? 6.694 3.239 -7.764 1.00 86.31 121 GLU A CA 1
ATOM 960 C C . GLU A 1 121 ? 5.429 2.441 -7.472 1.00 86.31 121 GLU A C 1
ATOM 962 O O . GLU A 1 121 ? 4.380 2.742 -8.031 1.00 86.31 121 GLU A O 1
ATOM 967 N N . VAL A 1 122 ? 5.538 1.404 -6.640 1.00 90.56 122 VAL A N 1
ATOM 968 C CA . VAL A 1 122 ? 4.448 0.465 -6.350 1.00 90.56 122 VAL A CA 1
ATOM 969 C C . VAL A 1 122 ? 4.252 0.376 -4.848 1.00 90.56 122 VAL A C 1
ATOM 971 O O . VAL A 1 122 ? 5.211 0.173 -4.100 1.00 90.56 122 VAL A O 1
ATOM 974 N N . TRP A 1 123 ? 3.009 0.506 -4.397 1.00 88.50 123 TRP A N 1
ATOM 975 C CA . TRP A 1 123 ? 2.653 0.413 -2.988 1.00 88.50 123 TRP A CA 1
AT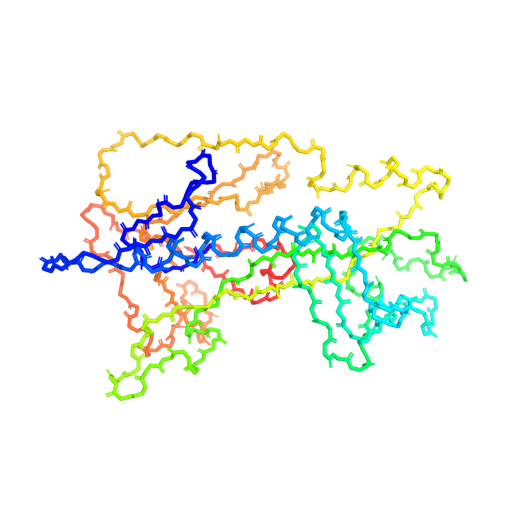OM 976 C C . TRP A 1 123 ? 1.248 -0.162 -2.809 1.00 88.50 123 TRP A C 1
ATOM 978 O O . TRP A 1 123 ? 0.475 -0.313 -3.750 1.00 88.50 123 TRP A O 1
ATOM 988 N N . GLN A 1 124 ? 0.918 -0.510 -1.570 1.00 89.12 124 GLN A N 1
ATOM 989 C CA . GLN A 1 124 ? -0.431 -0.907 -1.188 1.00 89.12 124 GLN A CA 1
ATOM 990 C C . GLN A 1 124 ? -1.136 0.310 -0.589 1.00 89.12 124 GLN A C 1
ATOM 992 O O . GLN A 1 124 ? -0.687 0.850 0.427 1.00 89.12 124 GLN A O 1
ATOM 997 N N . HIS A 1 125 ? -2.220 0.750 -1.219 1.00 87.62 125 HIS A N 1
ATOM 998 C CA . HIS A 1 125 ? -3.105 1.778 -0.685 1.00 87.62 125 HIS A CA 1
ATOM 999 C C . HIS A 1 125 ? -4.245 1.121 0.084 1.00 87.62 125 HIS A C 1
ATOM 1001 O O . HIS A 1 125 ? -4.742 0.061 -0.290 1.00 87.62 125 HIS A O 1
ATOM 1007 N N . HIS A 1 126 ? -4.640 1.732 1.191 1.00 87.69 126 HIS A N 1
ATOM 1008 C CA . HIS A 1 126 ? -5.704 1.215 2.040 1.00 87.69 126 HIS A CA 1
ATOM 1009 C C . HIS A 1 126 ? -6.946 2.079 1.853 1.00 87.69 126 HIS A C 1
ATOM 1011 O O . HIS A 1 126 ? -6.881 3.280 2.105 1.00 87.69 126 HIS A O 1
ATOM 1017 N N . ILE A 1 127 ? -8.033 1.448 1.413 1.00 89.31 127 ILE A N 1
ATOM 1018 C CA . ILE A 1 127 ? -9.290 2.077 1.013 1.00 89.31 127 ILE 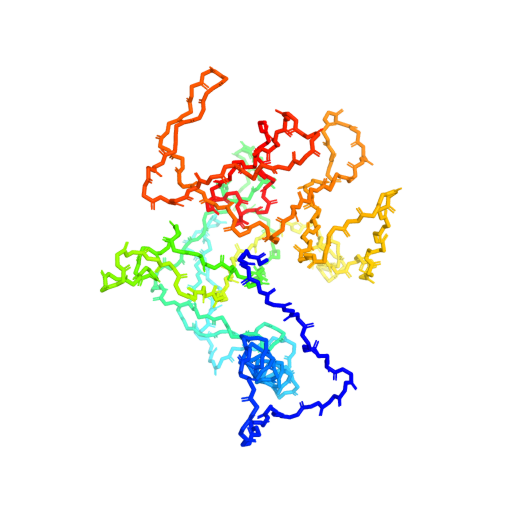A CA 1
ATOM 1019 C C . ILE A 1 127 ? -10.323 1.892 2.117 1.00 89.31 127 ILE A C 1
ATOM 1021 O O . ILE A 1 127 ? -10.591 0.774 2.577 1.00 89.31 127 ILE A O 1
ATOM 1025 N N . THR A 1 128 ? -10.929 3.003 2.511 1.00 87.56 128 THR A N 1
ATOM 1026 C CA . THR A 1 128 ? -12.034 3.051 3.477 1.00 87.56 128 THR A CA 1
ATOM 1027 C C . THR A 1 128 ? -13.343 3.439 2.798 1.00 87.56 128 THR A C 1
ATOM 1029 O O . THR A 1 128 ? -13.342 3.917 1.667 1.00 87.56 128 THR A O 1
ATOM 1032 N N . ALA A 1 129 ? -14.461 3.305 3.510 1.00 87.38 129 ALA A N 1
ATOM 1033 C CA . ALA A 1 129 ? -15.776 3.697 3.006 1.00 87.38 129 ALA A CA 1
ATOM 1034 C C . ALA A 1 129 ? -15.942 5.204 2.715 1.00 87.38 129 ALA A C 1
ATOM 1036 O O . ALA A 1 129 ? -16.959 5.610 2.164 1.00 87.38 129 ALA A O 1
ATOM 1037 N N . ILE A 1 130 ? -14.963 6.032 3.099 1.00 84.62 130 ILE A N 1
ATOM 1038 C CA . ILE A 1 130 ? -14.893 7.452 2.719 1.00 84.62 130 ILE A CA 1
ATOM 1039 C C . ILE A 1 130 ? -14.353 7.625 1.302 1.00 84.62 130 ILE A C 1
ATOM 1041 O O . ILE A 1 130 ? -14.730 8.562 0.611 1.00 84.62 130 ILE A O 1
ATOM 1045 N N . GLU A 1 131 ? -13.438 6.752 0.885 1.00 85.06 131 GLU A N 1
ATOM 1046 C CA . GLU A 1 131 ? -12.874 6.773 -0.467 1.00 85.06 131 GLU A CA 1
ATOM 1047 C C . GLU A 1 131 ? -13.770 6.008 -1.448 1.00 85.06 131 GLU A C 1
ATOM 1049 O O . GLU A 1 131 ? -13.865 6.392 -2.609 1.00 85.06 131 GLU A O 1
ATOM 1054 N N . ASP A 1 132 ? -14.453 4.960 -0.979 1.00 88.50 132 ASP A N 1
ATOM 1055 C CA . ASP A 1 132 ? -15.417 4.188 -1.763 1.00 88.50 132 ASP A CA 1
ATOM 1056 C C . ASP A 1 132 ? -16.698 3.927 -0.957 1.00 88.50 132 ASP A C 1
ATOM 1058 O O . ASP A 1 132 ? -16.761 3.022 -0.119 1.00 88.50 132 ASP A O 1
ATOM 1062 N N . GLU A 1 133 ? -17.744 4.711 -1.234 1.00 88.25 133 GLU A N 1
ATOM 1063 C CA . GLU A 1 133 ? -19.046 4.606 -0.563 1.00 88.25 133 GLU A CA 1
ATOM 1064 C C . GLU A 1 133 ? -19.696 3.220 -0.721 1.00 88.25 133 GLU A C 1
ATOM 1066 O O . GLU A 1 133 ? -20.519 2.831 0.110 1.00 88.25 133 GLU A O 1
ATOM 1071 N N . GLN A 1 134 ? -19.316 2.433 -1.738 1.00 89.88 134 GLN A N 1
ATOM 1072 C CA . GLN A 1 134 ? -19.855 1.083 -1.947 1.00 89.88 134 GLN A CA 1
ATOM 1073 C C . GLN A 1 134 ? -19.412 0.088 -0.866 1.00 89.88 134 GLN A C 1
ATOM 1075 O O . GLN A 1 134 ? -19.976 -1.002 -0.765 1.00 89.88 134 GLN A O 1
ATOM 1080 N N . LEU A 1 135 ? -18.415 0.444 -0.049 1.00 90.06 135 LEU A N 1
ATOM 1081 C CA . LEU A 1 135 ? -17.979 -0.362 1.093 1.00 90.06 135 LEU A CA 1
ATOM 1082 C C . LEU A 1 135 ? -18.904 -0.230 2.314 1.00 90.06 135 LEU A C 1
ATOM 1084 O O . LEU A 1 135 ? -18.796 -1.033 3.247 1.00 90.06 135 LEU A O 1
ATOM 1088 N N . GLN A 1 136 ? -19.810 0.752 2.326 1.00 89.00 136 GLN A N 1
ATOM 1089 C CA . GLN A 1 136 ? -20.855 0.855 3.344 1.00 89.00 136 GLN A CA 1
ATOM 1090 C C . GLN A 1 136 ? -21.918 -0.215 3.116 1.00 89.00 136 GLN A C 1
ATOM 1092 O O . GLN A 1 136 ? -22.292 -0.480 1.980 1.00 89.00 136 GLN A O 1
ATOM 1097 N N . GLU A 1 137 ? -22.451 -0.800 4.190 1.00 88.50 137 GLU A N 1
ATOM 1098 C CA . GLU A 1 137 ? -23.549 -1.766 4.108 1.00 88.50 137 GLU A CA 1
ATOM 1099 C C . GLU A 1 137 ? -24.909 -1.046 4.202 1.00 88.50 137 GLU A C 1
ATOM 1101 O O . GLU A 1 137 ? -25.332 -0.661 5.305 1.00 88.50 137 GLU A O 1
ATOM 1106 N N . PRO A 1 138 ? -25.644 -0.866 3.084 1.00 87.00 138 PRO A N 1
ATOM 1107 C CA . PRO A 1 138 ? -26.891 -0.108 3.091 1.00 87.00 138 PRO A CA 1
ATOM 1108 C C . PRO A 1 138 ? -27.966 -0.764 3.960 1.00 87.00 138 PRO A C 1
ATOM 1110 O O . PRO A 1 138 ? -28.765 -0.063 4.583 1.00 87.00 138 PRO A O 1
ATOM 1113 N N . ALA A 1 139 ? -27.982 -2.099 4.054 1.00 88.31 139 ALA A N 1
ATOM 1114 C CA . ALA A 1 139 ? -28.986 -2.826 4.827 1.00 88.31 139 ALA A CA 1
ATOM 1115 C C . ALA A 1 139 ? -28.821 -2.650 6.345 1.00 88.31 139 ALA A C 1
ATOM 1117 O O . ALA A 1 139 ? -29.788 -2.813 7.090 1.00 88.31 139 ALA A O 1
ATOM 1118 N N . LEU A 1 140 ? -27.618 -2.299 6.808 1.00 84.62 140 LEU A N 1
ATOM 1119 C CA . LEU A 1 140 ? -27.312 -2.058 8.220 1.00 84.62 140 LEU A CA 1
ATOM 1120 C C . LEU A 1 140 ? -27.305 -0.564 8.578 1.00 84.62 140 LEU A C 1
ATOM 1122 O O . LEU A 1 140 ? -26.926 -0.203 9.690 1.00 84.62 140 LEU A O 1
ATOM 1126 N N . GLY A 1 141 ? -27.748 0.304 7.663 1.00 79.00 141 GLY A N 1
ATOM 1127 C CA . GLY A 1 141 ? -27.806 1.749 7.887 1.00 79.00 141 GLY A CA 1
ATOM 1128 C C . GLY A 1 141 ? -26.494 2.482 7.598 1.00 79.00 141 GLY A C 1
ATOM 1129 O O . GLY A 1 141 ? -26.254 3.530 8.193 1.00 79.00 141 GLY A O 1
ATOM 1130 N N . GLY A 1 142 ? -25.664 1.937 6.702 1.00 80.62 142 GLY A N 1
ATOM 1131 C CA . GLY A 1 142 ? -24.417 2.547 6.238 1.00 80.62 142 GLY A CA 1
ATOM 1132 C C . GLY A 1 142 ? -23.123 2.289 7.033 1.00 80.62 142 GLY A C 1
ATOM 1133 O O . GLY A 1 142 ? -22.169 3.017 6.769 1.00 80.62 142 GLY A O 1
ATOM 1134 N N . PRO A 1 143 ? -23.008 1.331 7.983 1.00 82.00 143 PRO A N 1
ATOM 1135 C CA . PRO A 1 143 ? -21.718 1.058 8.612 1.00 82.00 143 PRO A CA 1
ATOM 1136 C C . PRO A 1 143 ? -20.731 0.447 7.610 1.00 82.00 143 PRO A C 1
ATOM 1138 O O . PRO A 1 143 ? -21.112 -0.340 6.738 1.00 82.00 143 PRO A O 1
ATOM 1141 N N . ASP A 1 144 ? -19.451 0.761 7.778 1.00 81.12 144 ASP A N 1
ATOM 1142 C CA . ASP A 1 144 ? -18.343 0.167 7.043 1.00 81.12 144 ASP A CA 1
ATOM 1143 C C . ASP A 1 144 ? -17.904 -1.141 7.714 1.00 81.12 144 ASP A C 1
ATOM 1145 O O . ASP A 1 144 ? -17.277 -1.177 8.768 1.00 81.12 144 ASP A O 1
ATOM 1149 N N . THR A 1 145 ? -18.283 -2.271 7.120 1.00 84.25 145 THR A N 1
ATOM 1150 C CA . THR A 1 145 ? -18.050 -3.591 7.740 1.00 84.25 145 THR A CA 1
ATOM 1151 C C . THR A 1 145 ? -16.611 -4.072 7.591 1.00 84.25 145 THR A C 1
ATOM 1153 O O . THR A 1 145 ? -16.107 -4.823 8.424 1.00 84.25 145 THR A O 1
ATOM 1156 N N . THR A 1 146 ? -15.959 -3.680 6.498 1.00 89.38 146 THR A N 1
ATOM 1157 C CA . THR A 1 146 ? -14.600 -4.076 6.130 1.00 89.38 146 THR A CA 1
ATOM 1158 C C . THR A 1 146 ? -13.983 -3.009 5.235 1.00 89.38 146 THR A C 1
ATOM 1160 O O . THR A 1 146 ? -14.683 -2.254 4.567 1.00 89.38 146 THR A O 1
ATOM 1163 N N . THR A 1 147 ? -12.657 -2.989 5.175 1.00 91.81 147 THR A N 1
ATOM 1164 C CA . THR A 1 147 ? -11.891 -2.097 4.295 1.00 91.81 147 THR A CA 1
ATOM 1165 C C . THR A 1 147 ? -11.277 -2.885 3.136 1.00 91.81 147 THR A C 1
ATOM 1167 O O . THR A 1 147 ? -11.416 -4.113 3.070 1.00 91.81 147 THR A O 1
ATOM 1170 N N . ARG A 1 148 ? -10.636 -2.209 2.178 1.00 92.94 148 ARG A N 1
ATOM 1171 C CA . ARG A 1 148 ? -9.913 -2.866 1.077 1.00 92.94 148 ARG A CA 1
ATOM 1172 C C . ARG A 1 148 ? -8.459 -2.429 1.055 1.00 92.94 148 ARG A C 1
ATOM 1174 O O . ARG A 1 148 ? -8.113 -1.344 1.510 1.00 92.94 148 ARG A O 1
ATOM 1181 N N . THR A 1 149 ? -7.619 -3.279 0.489 1.00 92.69 149 THR A N 1
ATOM 1182 C CA . THR A 1 149 ? -6.263 -2.908 0.097 1.00 92.69 149 THR A CA 1
ATOM 1183 C C . THR A 1 149 ? -6.198 -3.001 -1.418 1.00 92.69 149 THR A C 1
ATOM 1185 O O . THR A 1 149 ? -6.667 -3.982 -1.993 1.00 92.69 149 THR A O 1
ATOM 1188 N N . GLN A 1 150 ? -5.654 -1.972 -2.051 1.00 91.88 150 GLN A N 1
ATOM 1189 C CA . GLN A 1 150 ? -5.505 -1.877 -3.493 1.00 91.88 150 GLN A CA 1
ATOM 1190 C C . GLN A 1 150 ? -4.027 -1.700 -3.825 1.00 91.88 150 GLN A C 1
ATOM 1192 O O . GLN A 1 150 ? -3.354 -0.848 -3.240 1.00 91.88 150 GLN A O 1
ATOM 1197 N N . THR A 1 151 ? -3.517 -2.476 -4.782 1.00 93.12 151 THR A N 1
ATOM 1198 C CA . THR A 1 151 ? -2.199 -2.192 -5.350 1.00 93.12 151 THR A CA 1
ATOM 1199 C C . THR A 1 151 ? -2.291 -0.904 -6.152 1.00 93.12 151 THR A C 1
ATOM 1201 O O . THR A 1 151 ? -3.010 -0.839 -7.146 1.00 93.12 151 THR A O 1
ATOM 1204 N N . TYR A 1 152 ? -1.539 0.102 -5.729 1.00 90.19 152 TYR A N 1
ATOM 1205 C CA . TYR A 1 152 ? -1.313 1.306 -6.504 1.00 90.19 152 TYR A CA 1
ATOM 1206 C C . TYR A 1 152 ? 0.070 1.264 -7.121 1.00 90.19 152 TYR A C 1
ATOM 1208 O O . TYR A 1 152 ? 1.031 0.737 -6.553 1.00 90.19 152 TYR A O 1
ATOM 1216 N N . TRP A 1 153 ? 0.160 1.874 -8.288 1.00 90.12 153 TRP A N 1
ATOM 1217 C CA . TRP A 1 153 ? 1.415 2.142 -8.941 1.00 90.12 153 TRP A CA 1
ATOM 1218 C C . TRP A 1 153 ? 1.358 3.527 -9.575 1.00 90.12 153 TRP A C 1
ATOM 1220 O O . TRP A 1 153 ? 0.292 4.015 -9.945 1.00 90.12 153 TRP A O 1
ATOM 1230 N N . GLN A 1 154 ? 2.513 4.170 -9.680 1.00 85.38 154 GLN A N 1
ATOM 1231 C CA . GLN A 1 154 ? 2.666 5.430 -10.389 1.00 85.38 154 GLN A CA 1
ATOM 1232 C C . GLN A 1 154 ? 3.922 5.369 -11.243 1.00 85.38 154 GLN A C 1
ATOM 1234 O O . GLN A 1 154 ? 4.990 4.951 -10.784 1.00 85.38 154 GLN A O 1
ATOM 1239 N N . LEU A 1 155 ? 3.795 5.810 -12.491 1.00 85.44 155 LEU A N 1
ATOM 1240 C CA . LEU A 1 155 ? 4.939 5.996 -13.364 1.00 85.44 155 LEU A CA 1
ATOM 1241 C C . LEU A 1 155 ? 5.713 7.241 -12.924 1.00 85.44 155 LEU A C 1
ATOM 1243 O O . LEU A 1 155 ? 5.149 8.327 -12.818 1.00 85.44 155 LEU A O 1
ATOM 1247 N N . LYS A 1 156 ? 7.011 7.080 -12.666 1.00 81.06 156 LYS A N 1
ATOM 1248 C CA . LYS A 1 156 ? 7.914 8.162 -12.287 1.00 81.06 156 LYS A CA 1
ATOM 1249 C C . LYS A 1 156 ? 9.109 8.275 -13.225 1.00 81.06 156 LYS A C 1
ATOM 1251 O O . LYS A 1 156 ? 9.558 7.289 -13.805 1.00 81.06 156 LYS A O 1
ATOM 1256 N N . ALA A 1 157 ? 9.638 9.488 -13.368 1.00 78.69 157 ALA A N 1
ATOM 1257 C CA . ALA A 1 157 ? 10.802 9.787 -14.181 1.00 78.69 157 ALA A CA 1
ATOM 1258 C C . ALA A 1 157 ? 11.808 10.634 -13.393 1.00 78.69 157 ALA A C 1
ATOM 1260 O O . ALA A 1 157 ? 11.455 11.610 -12.735 1.00 78.69 157 ALA A O 1
ATOM 1261 N N . LYS A 1 158 ? 13.090 10.276 -13.481 1.00 78.38 158 LYS A N 1
ATOM 1262 C CA . LYS A 1 158 ? 14.204 11.039 -12.908 1.00 78.38 158 LYS A CA 1
ATOM 1263 C C . LYS A 1 158 ? 15.208 11.363 -13.999 1.00 78.38 158 LYS A C 1
ATOM 1265 O O . LYS A 1 158 ? 15.732 10.456 -14.646 1.00 78.38 158 LYS A O 1
ATOM 1270 N N . LYS A 1 159 ? 15.505 12.650 -14.180 1.00 78.44 159 LYS A N 1
ATOM 1271 C CA . LYS A 1 159 ? 16.539 13.093 -15.118 1.00 78.44 159 LYS A CA 1
ATOM 1272 C C . LYS A 1 159 ? 17.892 12.519 -14.703 1.00 78.44 159 LYS A C 1
ATOM 1274 O O . LYS A 1 159 ? 18.298 12.647 -13.549 1.00 78.44 159 LYS A O 1
ATOM 1279 N N . LEU A 1 160 ? 18.575 11.892 -15.650 1.00 81.12 160 LEU A N 1
ATOM 1280 C CA . LEU A 1 160 ? 19.925 11.382 -15.476 1.00 81.12 160 LEU A CA 1
ATOM 1281 C C . LEU A 1 160 ? 20.936 12.504 -15.681 1.00 81.12 160 LEU A C 1
ATOM 1283 O O . LEU A 1 160 ? 20.860 13.276 -16.638 1.00 81.12 160 LEU A O 1
ATOM 1287 N N . ILE A 1 161 ? 21.927 12.545 -14.799 1.00 83.94 161 ILE A N 1
ATOM 1288 C CA . ILE A 1 161 ? 23.089 13.424 -14.937 1.00 83.94 161 ILE A CA 1
ATOM 1289 C C . ILE A 1 161 ? 24.109 12.768 -15.877 1.00 83.94 161 ILE A C 1
ATOM 1291 O O . ILE A 1 161 ? 24.727 13.433 -16.707 1.00 83.94 161 ILE A O 1
ATOM 1295 N N . ASN A 1 162 ? 24.286 11.451 -15.768 1.00 84.56 162 ASN A N 1
ATOM 1296 C CA . ASN A 1 162 ? 25.190 10.661 -16.584 1.00 84.56 162 ASN A CA 1
ATOM 1297 C C . ASN A 1 162 ? 24.575 9.299 -16.936 1.00 84.56 162 ASN A C 1
ATOM 1299 O O . ASN A 1 162 ? 24.644 8.332 -16.173 1.00 84.56 162 ASN A O 1
ATOM 1303 N N . LYS A 1 163 ? 24.098 9.177 -18.179 1.00 85.94 163 LYS A N 1
ATOM 1304 C CA . LYS A 1 163 ? 23.514 7.944 -18.730 1.00 85.94 163 LYS A CA 1
ATOM 1305 C C . LYS A 1 163 ? 24.361 6.692 -18.509 1.00 85.94 163 LYS A C 1
ATOM 1307 O O . LYS A 1 163 ? 23.829 5.625 -18.224 1.00 85.94 163 LYS A O 1
ATOM 1312 N N . THR A 1 164 ? 25.686 6.795 -18.604 1.00 91.88 164 THR A N 1
ATOM 1313 C CA . THR A 1 164 ? 26.576 5.630 -18.434 1.00 91.88 164 THR A CA 1
ATOM 1314 C C . THR A 1 164 ? 26.654 5.142 -16.986 1.00 91.88 164 THR A C 1
ATOM 1316 O O . THR A 1 164 ? 27.015 3.992 -16.741 1.00 91.88 164 THR A O 1
ATOM 1319 N N . LYS A 1 165 ? 26.276 5.988 -16.021 1.00 89.88 165 LYS A N 1
ATOM 1320 C CA . LYS A 1 165 ? 26.254 5.695 -14.585 1.00 89.88 165 LYS A CA 1
ATOM 1321 C C . LYS A 1 165 ? 24.836 5.548 -14.032 1.00 89.88 165 LYS A C 1
ATOM 1323 O O . LYS A 1 165 ? 24.663 5.585 -12.815 1.00 89.88 165 LYS A O 1
ATOM 1328 N N . TRP A 1 166 ? 23.844 5.290 -14.887 1.00 87.69 166 TRP A N 1
ATOM 1329 C CA . TRP A 1 166 ? 22.436 5.215 -14.484 1.00 87.69 166 TRP A CA 1
ATOM 1330 C C . TRP A 1 166 ? 22.186 4.283 -13.289 1.00 87.69 166 TRP A C 1
ATOM 1332 O O . TRP A 1 166 ? 21.386 4.611 -12.428 1.00 87.69 166 TRP A O 1
ATOM 1342 N N . ARG A 1 167 ? 22.909 3.159 -13.164 1.00 88.62 167 ARG A N 1
ATOM 1343 C CA . ARG A 1 167 ? 22.770 2.235 -12.017 1.00 88.62 167 ARG A CA 1
ATOM 1344 C C . ARG A 1 167 ? 23.207 2.843 -10.688 1.00 88.62 167 ARG A C 1
ATOM 1346 O O . ARG A 1 167 ? 22.687 2.467 -9.647 1.00 88.62 167 ARG A O 1
ATOM 1353 N N . GLN A 1 168 ? 24.209 3.719 -10.706 1.00 87.50 168 GLN A N 1
ATOM 1354 C CA . GLN A 1 168 ? 24.642 4.435 -9.507 1.00 87.50 168 GLN A CA 1
ATOM 1355 C C . GLN A 1 168 ? 23.612 5.507 -9.160 1.00 87.50 168 GLN A C 1
ATOM 1357 O O . GLN A 1 168 ? 23.236 5.626 -8.004 1.00 87.50 168 GLN A O 1
ATOM 1362 N N . GLU A 1 169 ? 23.097 6.220 -10.163 1.00 83.06 169 GLU A N 1
ATOM 1363 C CA . GLU A 1 169 ? 22.045 7.223 -9.970 1.00 83.06 169 GLU A CA 1
ATOM 1364 C C . GLU A 1 169 ? 20.706 6.615 -9.529 1.00 83.06 169 GLU A C 1
ATOM 1366 O O . GLU A 1 169 ? 19.991 7.239 -8.744 1.00 83.06 169 GLU A O 1
ATOM 1371 N N . TRP A 1 170 ? 20.394 5.391 -9.963 1.00 84.12 170 TRP A N 1
ATOM 1372 C CA . TRP A 1 170 ? 19.235 4.613 -9.521 1.00 84.12 170 TRP A CA 1
ATOM 1373 C C . TRP A 1 170 ? 19.275 4.356 -8.013 1.00 84.12 170 TRP A C 1
ATOM 1375 O O . TRP A 1 170 ? 18.318 4.674 -7.318 1.00 84.12 170 TRP A O 1
ATOM 1385 N N . LYS A 1 171 ? 20.427 3.923 -7.484 1.00 82.31 171 LYS A N 1
ATOM 1386 C CA . LYS A 1 171 ? 20.606 3.672 -6.042 1.00 82.31 171 LYS A CA 1
ATOM 1387 C C . LYS A 1 171 ? 20.391 4.908 -5.168 1.00 82.31 171 LYS A C 1
ATOM 1389 O O . LYS A 1 171 ? 20.023 4.791 -4.008 1.00 82.31 171 LYS A O 1
ATOM 1394 N N . THR A 1 172 ? 20.596 6.100 -5.735 1.00 73.88 172 THR A N 1
ATOM 1395 C CA . THR A 1 172 ? 20.358 7.374 -5.034 1.00 73.88 172 THR A CA 1
ATOM 1396 C C . THR A 1 172 ? 18.883 7.787 -4.989 1.00 73.88 172 THR A C 1
ATOM 1398 O O . THR A 1 172 ? 18.568 8.832 -4.422 1.00 73.88 172 THR A O 1
ATOM 1401 N N . ILE A 1 173 ? 17.971 7.044 -5.628 1.00 68.75 173 ILE A N 1
ATOM 1402 C CA . ILE A 1 173 ? 16.532 7.285 -5.485 1.00 68.75 173 ILE A CA 1
ATOM 1403 C C . ILE A 1 173 ? 16.125 6.915 -4.046 1.00 68.75 173 ILE A C 1
ATOM 1405 O O . ILE A 1 173 ? 16.531 5.857 -3.553 1.00 68.75 173 ILE A O 1
ATOM 1409 N N . PRO A 1 174 ? 15.364 7.780 -3.344 1.00 57.94 174 PRO A N 1
ATOM 1410 C CA . PRO A 1 174 ? 14.900 7.500 -1.989 1.00 57.94 174 PRO A CA 1
ATOM 1411 C C . PRO A 1 174 ? 14.223 6.125 -1.916 1.00 57.94 174 PRO A C 1
ATOM 1413 O O . PRO A 1 174 ? 13.304 5.854 -2.679 1.00 57.94 174 PRO A O 1
ATOM 1416 N N . GLY A 1 175 ? 14.690 5.256 -1.012 1.00 54.53 175 GLY A N 1
ATOM 1417 C CA . GLY A 1 175 ? 14.118 3.919 -0.795 1.00 54.53 175 GLY A CA 1
ATOM 1418 C C . GLY A 1 175 ? 15.086 2.743 -0.975 1.00 54.53 175 GLY A C 1
ATOM 1419 O O . GLY A 1 175 ? 14.883 1.716 -0.326 1.00 54.53 175 GLY A O 1
ATOM 1420 N N . GLU A 1 176 ? 16.165 2.886 -1.759 1.00 50.81 176 GLU A N 1
ATOM 1421 C CA . GLU A 1 176 ? 17.167 1.812 -1.922 1.00 50.81 176 GLU A CA 1
ATOM 1422 C C . GLU A 1 176 ? 18.324 1.877 -0.907 1.00 50.81 176 GLU A C 1
ATOM 1424 O O . GLU A 1 176 ? 18.724 0.839 -0.381 1.00 50.81 176 GLU A O 1
ATOM 1429 N N . ASP A 1 177 ? 18.820 3.073 -0.571 1.00 43.78 177 ASP A N 1
ATOM 1430 C CA . ASP A 1 177 ? 19.971 3.268 0.338 1.00 43.78 177 ASP A CA 1
ATOM 1431 C C . ASP A 1 177 ? 19.582 3.483 1.820 1.00 43.78 177 ASP A C 1
ATOM 1433 O O . ASP A 1 177 ? 20.432 3.703 2.686 1.00 43.78 177 ASP A O 1
ATOM 1437 N N . GLY A 1 178 ? 18.289 3.416 2.152 1.00 53.88 178 GLY A N 1
ATOM 1438 C CA . GLY A 1 178 ? 17.820 3.562 3.529 1.00 53.88 178 GLY A CA 1
ATOM 1439 C C . GLY A 1 178 ? 18.073 2.299 4.352 1.00 53.88 178 GLY A C 1
ATOM 1440 O O . GLY A 1 178 ? 17.631 1.211 3.981 1.00 53.88 178 GLY A O 1
ATOM 1441 N N . THR A 1 179 ? 18.711 2.422 5.520 1.00 54.81 179 THR A N 1
ATOM 1442 C CA . THR A 1 179 ? 18.682 1.352 6.527 1.00 54.81 179 THR A CA 1
ATOM 1443 C C . THR A 1 179 ? 17.230 1.070 6.904 1.00 54.81 179 THR A C 1
ATOM 1445 O O . THR A 1 179 ? 16.620 1.836 7.651 1.00 54.81 179 THR A O 1
ATOM 1448 N N . LYS A 1 180 ? 16.670 -0.030 6.390 1.00 64.62 180 LYS A N 1
ATOM 1449 C CA . LYS A 1 180 ? 15.378 -0.548 6.845 1.00 64.62 180 LYS A CA 1
ATOM 1450 C C . LYS A 1 180 ? 15.542 -0.993 8.296 1.00 64.62 180 LYS A C 1
ATOM 1452 O O . LYS A 1 180 ? 16.470 -1.730 8.626 1.00 64.62 180 LYS A O 1
ATOM 1457 N N . GLY A 1 181 ? 14.657 -0.530 9.166 1.00 67.25 181 GLY A N 1
ATOM 1458 C CA . GLY A 1 181 ? 14.735 -0.803 10.592 1.00 67.25 181 GLY A CA 1
ATOM 1459 C C . GLY A 1 181 ? 13.373 -0.717 11.253 1.00 67.25 181 GLY A C 1
ATOM 1460 O O . GLY A 1 181 ? 12.425 -0.162 10.704 1.00 67.25 181 GLY A O 1
ATOM 1461 N N . THR A 1 182 ? 13.278 -1.280 12.449 1.00 71.25 182 THR A N 1
ATOM 1462 C CA . THR A 1 182 ? 12.092 -1.152 13.293 1.00 71.25 182 THR A CA 1
ATOM 1463 C C . THR A 1 182 ? 12.233 0.082 14.172 1.00 71.25 182 THR A C 1
ATOM 1465 O O . THR A 1 182 ? 13.207 0.196 14.922 1.00 71.25 182 THR A O 1
ATOM 1468 N N . LEU A 1 183 ? 11.249 0.978 14.135 1.00 74.69 183 LEU A N 1
ATOM 1469 C CA . LEU A 1 183 ? 11.159 2.059 15.109 1.00 74.69 183 LEU A CA 1
ATOM 1470 C C . LEU A 1 183 ? 10.707 1.476 16.452 1.00 74.69 183 LEU A C 1
ATOM 1472 O O . LEU A 1 183 ? 9.637 0.877 16.550 1.00 74.69 183 LEU A O 1
ATOM 1476 N N . LYS A 1 184 ? 11.513 1.654 17.501 1.00 80.25 184 LYS A N 1
ATOM 1477 C CA . LYS A 1 184 ? 11.106 1.298 18.862 1.00 80.25 184 LYS A CA 1
ATOM 1478 C C . LYS A 1 184 ? 10.480 2.515 19.527 1.00 80.25 184 LYS A C 1
ATOM 1480 O O . LYS A 1 184 ? 11.176 3.479 19.834 1.00 80.25 184 LYS A O 1
ATOM 1485 N N . VAL A 1 185 ? 9.180 2.444 19.784 1.00 76.00 185 VAL A N 1
ATOM 1486 C CA . VAL A 1 185 ? 8.431 3.491 20.485 1.00 76.00 185 VAL A CA 1
ATOM 1487 C C . VAL A 1 185 ? 8.233 3.072 21.939 1.00 76.00 185 VAL A C 1
ATOM 1489 O O . VAL A 1 185 ? 7.937 1.913 22.230 1.00 76.00 185 VAL A O 1
ATOM 1492 N N . LYS A 1 186 ? 8.431 4.007 22.871 1.00 80.38 186 LYS A N 1
ATOM 1493 C CA . LYS A 1 186 ? 8.143 3.814 24.294 1.00 80.38 186 LYS A CA 1
ATOM 1494 C C . LYS A 1 186 ? 7.276 4.971 24.767 1.00 80.38 186 LYS A C 1
ATOM 1496 O O . LYS A 1 186 ? 7.683 6.121 24.650 1.00 80.38 186 LYS A O 1
ATOM 1501 N N . SER A 1 187 ? 6.116 4.657 25.330 1.00 75.31 187 SER A N 1
ATOM 1502 C CA . SER A 1 187 ? 5.304 5.653 26.022 1.00 75.31 187 SER A CA 1
ATOM 1503 C C . SER A 1 187 ? 5.899 5.965 27.398 1.00 75.31 187 SER A C 1
ATOM 1505 O O . SER A 1 187 ? 6.383 5.068 28.094 1.00 75.31 187 SER A O 1
ATOM 1507 N N . GLY A 1 188 ? 5.870 7.240 27.791 1.00 79.12 188 GLY A N 1
ATOM 1508 C CA . GLY A 1 188 ? 6.207 7.685 29.150 1.00 79.12 188 GLY A CA 1
ATOM 1509 C C . GLY A 1 188 ? 5.088 7.442 30.170 1.00 79.12 188 GLY A C 1
ATOM 1510 O O . GLY A 1 188 ? 5.310 7.610 31.365 1.00 79.12 188 GLY A O 1
ATOM 1511 N N . ILE A 1 189 ? 3.906 7.038 29.699 1.00 80.38 189 ILE A N 1
ATOM 1512 C CA . ILE A 1 189 ? 2.707 6.758 30.494 1.00 80.38 189 ILE A CA 1
ATOM 1513 C C . ILE A 1 189 ? 2.140 5.378 30.145 1.00 80.38 189 ILE A C 1
ATOM 1515 O O . ILE A 1 189 ? 2.415 4.840 29.069 1.00 80.38 189 ILE A O 1
ATOM 1519 N N . ASN A 1 190 ? 1.314 4.817 31.028 1.00 80.31 190 ASN A N 1
ATOM 1520 C CA . ASN A 1 190 ? 0.552 3.612 30.709 1.00 80.31 190 ASN A CA 1
ATOM 1521 C C . ASN A 1 190 ? -0.521 3.955 29.674 1.00 80.31 190 ASN A C 1
ATOM 1523 O O . ASN A 1 190 ? -1.397 4.774 29.942 1.00 80.31 190 ASN A O 1
ATOM 1527 N N . LEU A 1 191 ? -0.423 3.339 28.501 1.00 79.12 191 LEU A N 1
ATOM 1528 C CA . LEU A 1 191 ? -1.431 3.437 27.455 1.00 79.12 191 LEU A CA 1
ATOM 1529 C C . LEU A 1 191 ? -2.443 2.292 27.602 1.00 79.12 191 LEU A C 1
ATOM 1531 O O . LEU A 1 191 ? -2.060 1.211 28.065 1.00 79.12 191 LEU A O 1
ATOM 1535 N N . PRO A 1 192 ? -3.711 2.505 27.216 1.00 78.31 192 PRO A N 1
ATOM 1536 C CA . PRO A 1 192 ? -4.658 1.414 27.032 1.00 78.31 192 PRO A CA 1
ATOM 1537 C C . PRO A 1 192 ? -4.153 0.377 26.018 1.00 78.31 192 PRO A C 1
ATOM 1539 O O . PRO A 1 192 ? -3.225 0.620 25.241 1.00 78.31 192 PRO A O 1
ATOM 1542 N N . ASN A 1 193 ? -4.767 -0.805 26.041 1.00 78.94 193 ASN A N 1
ATOM 1543 C CA . ASN A 1 193 ? -4.437 -1.892 25.125 1.00 78.94 193 ASN A CA 1
ATOM 1544 C C . ASN A 1 193 ? -5.116 -1.690 23.759 1.00 78.94 193 ASN A C 1
ATOM 1546 O O . ASN A 1 193 ? -6.008 -2.456 23.402 1.00 78.94 193 ASN A O 1
ATOM 1550 N N . ASP A 1 194 ? -4.668 -0.672 23.026 1.00 78.88 194 ASP A N 1
ATOM 1551 C CA . ASP A 1 194 ? -5.179 -0.321 21.697 1.00 78.88 194 ASP A CA 1
ATOM 1552 C C . ASP A 1 194 ? -4.132 -0.567 20.608 1.00 78.88 194 ASP A C 1
ATOM 1554 O O . ASP A 1 194 ? -2.926 -0.669 20.869 1.00 78.88 194 ASP A O 1
ATOM 1558 N N . LEU A 1 195 ? -4.585 -0.581 19.352 1.00 81.62 195 LEU A N 1
ATOM 1559 C CA . LEU A 1 195 ? -3.685 -0.511 18.211 1.00 81.62 195 LEU A CA 1
ATOM 1560 C C . LEU A 1 195 ? -3.251 0.943 17.972 1.00 81.62 195 LEU A C 1
ATOM 1562 O O . LEU A 1 195 ? -4.058 1.805 17.619 1.00 81.62 195 LEU A O 1
ATOM 1566 N N . TYR A 1 196 ? -1.957 1.209 18.127 1.00 84.31 196 TYR A N 1
ATOM 1567 C CA . TYR A 1 196 ? -1.368 2.517 17.847 1.00 84.31 196 TYR A CA 1
ATOM 1568 C C . TYR A 1 196 ? -0.720 2.528 16.468 1.00 84.31 196 TYR A C 1
ATOM 1570 O O . TYR A 1 196 ? 0.094 1.660 16.146 1.00 84.31 196 TYR A O 1
ATOM 1578 N N . ARG A 1 197 ? -1.031 3.555 15.676 1.00 85.88 197 ARG A N 1
ATOM 1579 C CA . ARG A 1 197 ? -0.358 3.821 14.402 1.00 85.88 197 ARG A CA 1
ATOM 1580 C C . ARG A 1 197 ? 0.679 4.905 14.608 1.00 85.88 197 ARG A C 1
ATOM 1582 O O . ARG A 1 197 ? 0.362 5.942 15.177 1.00 85.88 197 ARG A O 1
ATOM 1589 N N . VAL A 1 198 ? 1.899 4.666 14.139 1.00 87.56 198 VAL A N 1
ATOM 1590 C CA . VAL A 1 198 ? 2.991 5.644 14.147 1.00 87.56 198 VAL A CA 1
ATOM 1591 C C . VAL A 1 198 ? 3.557 5.715 12.742 1.00 87.56 198 VAL A C 1
ATOM 1593 O O . VAL A 1 198 ? 3.938 4.692 12.178 1.00 87.56 198 VAL A O 1
ATOM 1596 N N . GLU A 1 199 ? 3.610 6.917 12.185 1.00 86.06 199 GLU A N 1
ATOM 1597 C CA . GLU A 1 199 ? 4.065 7.154 10.820 1.00 86.06 199 GLU A CA 1
ATOM 1598 C C . GLU A 1 199 ? 5.071 8.290 10.776 1.00 86.06 199 GLU A C 1
ATOM 1600 O O . GLU A 1 199 ? 5.014 9.229 11.572 1.00 86.06 199 GLU A O 1
ATOM 1605 N N . ILE A 1 200 ? 5.974 8.216 9.804 1.00 86.25 200 ILE A N 1
ATOM 1606 C CA . ILE A 1 200 ? 6.767 9.372 9.405 1.00 86.25 200 ILE A CA 1
ATOM 1607 C C . ILE A 1 200 ? 5.795 10.363 8.760 1.00 86.25 200 ILE A C 1
ATOM 1609 O O . ILE A 1 200 ? 5.062 9.999 7.842 1.00 86.25 200 ILE A O 1
ATOM 1613 N N . HIS A 1 201 ? 5.750 11.586 9.281 1.00 86.69 201 HIS A N 1
ATOM 1614 C CA . HIS A 1 201 ? 4.910 12.647 8.729 1.00 86.69 201 HIS A CA 1
ATOM 1615 C C . HIS A 1 201 ? 5.674 13.411 7.655 1.00 86.69 201 HIS A C 1
ATOM 1617 O O . HIS A 1 201 ? 5.234 13.442 6.515 1.00 86.69 201 HIS A O 1
ATOM 1623 N N . ASP A 1 202 ? 6.849 13.938 7.989 1.00 82.00 202 ASP A N 1
ATOM 1624 C CA . ASP A 1 202 ? 7.716 14.646 7.052 1.00 82.00 202 ASP A CA 1
ATOM 1625 C C . ASP A 1 202 ? 9.186 14.307 7.333 1.00 82.00 202 ASP A C 1
ATOM 1627 O O . ASP A 1 202 ? 9.614 14.206 8.482 1.00 82.00 202 ASP A O 1
ATOM 1631 N N . VAL A 1 203 ? 9.974 14.110 6.278 1.00 74.19 203 VAL A N 1
ATOM 1632 C CA . VAL A 1 203 ? 11.418 13.828 6.343 1.00 74.19 203 VAL A CA 1
ATOM 1633 C C . VAL A 1 203 ? 12.277 15.069 6.112 1.00 74.19 203 VAL A C 1
ATOM 1635 O O . VAL A 1 203 ? 13.440 15.075 6.513 1.00 74.19 203 VAL A O 1
ATOM 1638 N N . ASN A 1 204 ? 11.712 16.116 5.508 1.00 67.25 204 ASN A N 1
ATOM 1639 C CA . ASN A 1 204 ? 12.411 17.359 5.178 1.00 67.25 204 ASN A CA 1
ATOM 1640 C C . ASN A 1 204 ? 12.309 18.402 6.301 1.00 67.25 204 ASN A C 1
ATOM 1642 O O . ASN A 1 204 ? 13.096 19.349 6.334 1.00 67.25 204 ASN A O 1
ATOM 1646 N N . GLY A 1 205 ? 11.391 18.166 7.242 1.00 54.06 205 GLY A N 1
ATOM 1647 C CA . GLY A 1 205 ? 11.126 18.989 8.410 1.00 54.06 205 GLY A CA 1
ATOM 1648 C C . GLY A 1 205 ? 10.426 20.307 8.080 1.00 54.06 205 GLY A C 1
ATOM 1649 O O . GLY A 1 205 ? 10.475 20.835 6.972 1.00 54.06 205 GLY A O 1
ATOM 1650 N N . VAL A 1 206 ? 9.779 20.884 9.090 1.00 48.44 206 VAL A N 1
ATOM 1651 C CA . VAL A 1 206 ? 9.091 22.175 8.976 1.00 48.44 206 VAL A CA 1
ATOM 1652 C C . VAL A 1 206 ? 10.112 23.308 9.173 1.00 48.44 206 VAL A C 1
ATOM 1654 O O . VAL A 1 206 ? 10.907 23.267 10.113 1.00 48.44 206 VAL A O 1
ATOM 1657 N N . ASN A 1 207 ? 10.090 24.339 8.319 1.00 46.97 207 ASN A N 1
ATOM 1658 C CA . ASN A 1 207 ? 10.936 25.547 8.414 1.00 46.97 207 ASN A CA 1
ATOM 1659 C C . ASN A 1 207 ? 12.461 25.325 8.280 1.00 46.97 207 ASN A C 1
ATOM 1661 O O . ASN A 1 207 ? 13.246 25.954 8.989 1.00 46.97 207 ASN A O 1
ATOM 1665 N N . GLY A 1 208 ? 12.907 24.451 7.371 1.00 48.09 208 GLY A N 1
ATOM 1666 C CA . GLY A 1 208 ? 14.335 24.319 7.031 1.00 48.09 208 GLY A CA 1
ATOM 1667 C C . GLY A 1 208 ? 15.197 23.628 8.096 1.00 48.09 208 GLY A C 1
ATOM 1668 O O . GLY A 1 208 ? 16.424 23.627 7.992 1.00 48.09 208 GLY A O 1
ATOM 1669 N N . ALA A 1 209 ? 14.577 23.027 9.115 1.00 49.44 209 ALA A N 1
ATOM 1670 C CA . ALA A 1 209 ? 15.251 22.144 10.056 1.00 49.44 209 ALA A CA 1
ATOM 1671 C C . ALA A 1 209 ? 15.231 20.704 9.524 1.00 49.44 209 ALA A C 1
ATOM 1673 O O . ALA A 1 209 ? 14.164 20.148 9.302 1.00 49.44 209 ALA A O 1
ATOM 1674 N N . THR A 1 210 ? 16.394 20.062 9.399 1.00 57.75 210 THR A N 1
ATOM 1675 C CA . THR A 1 210 ? 16.550 18.652 8.991 1.00 57.75 210 THR A CA 1
ATOM 1676 C C . THR A 1 210 ? 16.136 17.678 10.103 1.00 57.75 210 THR A C 1
ATOM 1678 O O . THR A 1 210 ? 16.939 16.896 10.615 1.00 57.75 210 THR A O 1
ATOM 1681 N N . LYS A 1 211 ? 14.879 17.746 10.547 1.00 70.81 211 LYS A N 1
ATOM 1682 C CA . LYS A 1 211 ? 14.322 16.819 11.535 1.00 70.81 211 LYS A CA 1
ATOM 1683 C C . LYS A 1 211 ? 13.102 16.122 10.963 1.00 70.81 211 LYS A C 1
ATOM 1685 O O . LYS A 1 211 ? 12.083 16.759 10.723 1.00 70.81 211 LYS A O 1
ATOM 1690 N N . THR A 1 212 ? 13.213 14.804 10.830 1.00 79.94 212 THR A N 1
ATOM 1691 C CA . THR A 1 212 ? 12.078 13.925 10.563 1.00 79.94 212 THR A CA 1
ATOM 1692 C C . THR A 1 212 ? 11.026 14.095 11.657 1.00 79.94 212 THR A C 1
ATOM 1694 O O . THR A 1 212 ? 11.332 13.947 12.845 1.00 79.94 212 THR A O 1
ATOM 1697 N N . THR A 1 213 ? 9.798 14.414 11.268 1.00 86.50 213 THR A N 1
ATOM 1698 C CA . THR A 1 213 ? 8.637 14.478 12.153 1.00 86.50 213 THR A CA 1
ATOM 1699 C C . THR A 1 213 ? 7.852 13.175 12.073 1.00 86.50 213 THR A C 1
ATOM 1701 O O . THR A 1 213 ? 7.864 12.461 11.069 1.00 86.50 213 THR A O 1
ATOM 1704 N N . PHE A 1 214 ? 7.156 12.854 13.159 1.00 87.00 214 PHE A N 1
ATOM 1705 C CA . PHE A 1 214 ? 6.309 11.674 13.253 1.00 87.00 214 PHE A CA 1
ATOM 1706 C C . PHE A 1 214 ? 4.909 12.098 13.660 1.00 87.00 214 PHE A C 1
ATOM 1708 O O . PHE A 1 214 ? 4.746 12.998 14.485 1.00 87.00 214 PHE A O 1
ATOM 1715 N N . LYS A 1 215 ? 3.916 11.402 13.122 1.00 88.56 215 LYS A N 1
ATOM 1716 C CA . LYS A 1 215 ? 2.530 11.470 13.575 1.00 88.56 215 LYS A CA 1
ATOM 1717 C C . LYS A 1 215 ? 2.122 10.136 14.167 1.00 88.56 215 LYS A C 1
ATOM 1719 O O . LYS A 1 215 ? 2.686 9.091 13.832 1.00 88.56 215 LYS A O 1
ATOM 1724 N N . TRP A 1 216 ? 1.140 10.172 15.051 1.00 87.62 216 TRP A N 1
ATOM 1725 C CA . TRP A 1 216 ? 0.585 8.963 15.624 1.00 87.62 216 TRP A CA 1
ATOM 1726 C C . TRP A 1 216 ? -0.904 9.123 15.904 1.00 87.62 216 TRP A C 1
ATOM 1728 O O . TRP A 1 216 ? -1.394 10.238 16.060 1.00 87.62 216 TRP A O 1
ATOM 1738 N N . ALA A 1 217 ? -1.603 7.996 15.970 1.00 84.56 217 ALA A N 1
ATOM 1739 C CA . ALA A 1 217 ? -3.014 7.937 16.316 1.00 84.56 217 ALA A CA 1
ATOM 1740 C C . ALA A 1 217 ? -3.281 6.747 17.244 1.00 84.56 217 ALA A C 1
ATOM 1742 O O . ALA A 1 217 ? -2.724 5.660 17.040 1.00 84.56 217 ALA A O 1
ATOM 1743 N N . SER A 1 218 ? -4.144 6.952 18.243 1.00 79.44 218 SER A N 1
ATOM 1744 C CA . SER A 1 218 ? -4.866 5.856 18.896 1.00 79.44 218 SER A CA 1
ATOM 1745 C C . SER A 1 218 ? -5.877 5.260 17.905 1.00 79.44 218 SER A C 1
ATOM 1747 O O . SER A 1 218 ? -6.240 5.903 16.915 1.00 79.44 218 SER A O 1
ATOM 1749 N N . HIS A 1 219 ? -6.287 4.008 18.121 1.00 78.44 219 HIS A N 1
ATOM 1750 C CA . HIS A 1 219 ? -7.245 3.301 17.254 1.00 78.44 219 HIS A CA 1
ATOM 1751 C C . HIS A 1 219 ? -6.819 3.238 15.775 1.00 78.44 219 HIS A C 1
ATOM 1753 O O . HIS A 1 219 ? -7.645 3.297 14.872 1.00 78.44 219 HIS A O 1
ATOM 1759 N N . ASN A 1 220 ? -5.514 3.167 15.497 1.00 83.94 220 ASN A N 1
ATOM 1760 C CA . ASN A 1 220 ? -4.964 2.993 14.147 1.00 83.94 220 ASN A CA 1
ATOM 1761 C C . ASN A 1 220 ? -5.426 4.021 13.083 1.00 83.94 220 ASN A C 1
ATOM 1763 O O . ASN A 1 220 ? -5.418 3.731 11.883 1.00 83.94 220 ASN A O 1
ATOM 1767 N N . ALA A 1 221 ? -5.836 5.224 13.502 1.00 82.25 221 ALA A N 1
ATOM 1768 C CA . ALA A 1 221 ? -6.502 6.197 12.627 1.00 82.25 221 ALA A CA 1
ATOM 1769 C C . ALA A 1 221 ? -7.728 5.604 11.893 1.00 82.25 221 ALA A C 1
ATOM 1771 O O . ALA A 1 221 ? -7.918 5.833 10.699 1.00 82.25 221 ALA A O 1
ATOM 1772 N N . SER A 1 222 ? -8.527 4.797 12.600 1.00 81.38 222 SER A N 1
ATOM 1773 C CA . SER A 1 222 ? -9.821 4.277 12.136 1.00 81.38 222 SER A CA 1
ATOM 1774 C C . SER A 1 222 ? -10.898 5.354 12.052 1.00 81.38 222 SER A C 1
ATOM 1776 O O . SER A 1 222 ? -11.846 5.226 11.289 1.00 81.38 222 SER A O 1
ATOM 1778 N N . MET A 1 223 ? -10.737 6.433 12.815 1.00 81.38 223 MET A N 1
ATOM 1779 C CA . MET A 1 223 ? -11.683 7.535 12.873 1.00 81.38 223 MET A CA 1
ATOM 1780 C C . MET A 1 223 ? -11.375 8.531 11.769 1.00 81.38 223 MET A C 1
ATOM 1782 O O . MET A 1 223 ? -10.373 9.246 11.813 1.00 81.38 223 MET A O 1
ATOM 1786 N N . VAL A 1 224 ? -12.248 8.577 10.777 1.00 81.75 224 VAL A N 1
ATOM 1787 C CA . VAL A 1 224 ? -12.081 9.408 9.593 1.00 81.75 224 VAL A CA 1
ATOM 1788 C C . VAL A 1 224 ? -13.404 10.081 9.246 1.00 81.75 224 VAL A C 1
ATOM 1790 O O . VAL A 1 224 ? -14.477 9.577 9.570 1.00 81.75 224 VAL A O 1
ATOM 1793 N N . ALA A 1 225 ? -13.333 11.253 8.620 1.00 84.19 225 ALA A N 1
ATOM 1794 C CA . ALA A 1 225 ? -14.506 11.954 8.127 1.00 84.19 225 ALA A CA 1
ATOM 1795 C C . ALA A 1 225 ? -14.158 12.752 6.872 1.00 84.19 225 ALA A C 1
ATOM 1797 O O . ALA A 1 225 ? -13.105 13.384 6.794 1.00 84.19 225 ALA A O 1
ATOM 1798 N N . GLU A 1 226 ? -15.071 12.749 5.911 1.00 86.56 226 GLU A N 1
ATOM 1799 C CA . GLU A 1 226 ? -15.002 13.616 4.747 1.00 86.56 226 GLU A CA 1
ATOM 1800 C C . GLU A 1 226 ? -15.185 15.078 5.162 1.00 86.56 226 GLU A C 1
ATOM 1802 O O . GLU A 1 226 ? -16.130 15.442 5.878 1.00 86.56 226 GLU A O 1
ATOM 1807 N N . VAL A 1 227 ? -14.258 15.915 4.704 1.00 88.62 227 VAL A N 1
ATOM 1808 C CA . VAL A 1 227 ? -14.283 17.357 4.919 1.00 88.62 227 VAL A CA 1
ATOM 1809 C C . VAL A 1 227 ? -15.217 17.987 3.895 1.00 88.62 227 VAL A C 1
ATOM 1811 O O . VAL A 1 227 ? -14.972 17.922 2.697 1.00 88.62 227 VAL A O 1
ATOM 1814 N N . LYS A 1 228 ? -16.269 18.646 4.381 1.00 89.12 228 LYS A N 1
ATOM 1815 C CA . LYS A 1 228 ? -17.208 19.405 3.553 1.00 89.12 228 LYS A CA 1
ATOM 1816 C C . LYS A 1 228 ? -16.688 20.805 3.245 1.00 89.12 228 LYS A C 1
ATOM 1818 O O . LYS A 1 228 ? -16.843 21.295 2.133 1.00 89.12 228 LYS A O 1
ATOM 1823 N N . GLU A 1 229 ? -16.147 21.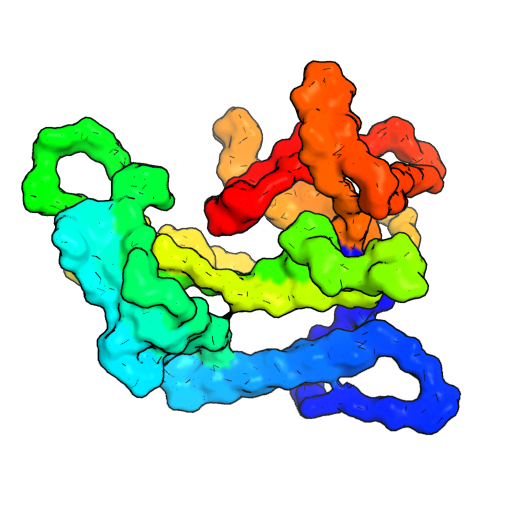479 4.255 1.00 89.81 229 GLU A N 1
ATOM 1824 C CA . GLU A 1 229 ? -15.736 22.878 4.154 1.00 89.81 229 GLU A CA 1
ATOM 1825 C C . GLU A 1 229 ? -14.650 23.197 5.183 1.00 89.81 229 GLU A C 1
ATOM 1827 O O . GLU A 1 229 ? -14.711 22.725 6.323 1.00 89.81 229 GLU A O 1
ATOM 1832 N N . ILE A 1 230 ? -13.674 24.013 4.780 1.00 88.69 230 ILE A N 1
ATOM 1833 C CA . ILE A 1 230 ? -12.617 24.536 5.648 1.00 88.69 230 ILE A CA 1
ATOM 1834 C C . ILE A 1 230 ? -12.750 26.058 5.685 1.00 88.69 230 ILE A C 1
ATOM 1836 O O . ILE A 1 230 ? -12.566 26.734 4.675 1.00 88.69 230 ILE A O 1
ATOM 1840 N N . GLU A 1 231 ? -13.043 26.586 6.867 1.00 88.00 231 GLU A N 1
ATOM 1841 C CA . GLU A 1 231 ? -13.078 28.011 7.182 1.00 88.00 231 GLU A CA 1
ATOM 1842 C C . GLU A 1 231 ? -11.926 28.357 8.141 1.00 88.00 231 GLU A C 1
ATOM 1844 O O . GLU A 1 231 ? -11.216 27.488 8.660 1.00 88.00 231 GLU A O 1
ATOM 1849 N N . GLN A 1 232 ? -11.741 29.647 8.427 1.00 84.50 232 GLN A N 1
ATOM 1850 C CA . GLN A 1 232 ? -10.748 30.083 9.404 1.00 84.50 232 GLN A CA 1
ATOM 1851 C C . GLN A 1 232 ? -11.046 29.471 10.789 1.00 84.50 232 GLN A C 1
ATOM 1853 O O . GLN A 1 232 ? -12.065 29.777 11.404 1.00 84.50 232 GLN A O 1
ATOM 1858 N N . TYR A 1 233 ? -10.139 28.615 11.272 1.00 79.81 233 TYR A N 1
ATOM 1859 C CA . TYR A 1 233 ? -10.235 27.877 12.544 1.00 79.81 233 TYR A CA 1
ATOM 1860 C C . TYR A 1 233 ? -11.447 26.938 12.678 1.00 79.81 233 TYR A C 1
ATOM 1862 O O . TYR A 1 233 ? -11.811 26.568 13.795 1.00 79.81 233 TYR A O 1
ATOM 1870 N N . LYS A 1 234 ? -12.087 26.542 11.571 1.00 82.56 234 LYS A N 1
ATOM 1871 C CA . LYS A 1 234 ? -13.259 25.661 11.612 1.00 82.56 234 LYS A CA 1
ATOM 1872 C C . LYS A 1 234 ? -13.282 24.706 10.427 1.00 82.56 234 LYS A C 1
ATOM 1874 O O . LYS A 1 234 ? -13.201 25.122 9.278 1.00 82.56 234 LYS A O 1
ATOM 1879 N N . VAL A 1 235 ? -13.456 23.421 10.722 1.00 84.94 235 VAL A N 1
ATOM 1880 C CA . VAL A 1 235 ? -13.664 22.367 9.724 1.00 84.94 235 VAL A CA 1
ATOM 1881 C C . VAL A 1 235 ? -15.071 21.826 9.882 1.00 84.94 235 VAL A C 1
ATOM 1883 O O . VAL A 1 235 ? -15.475 21.423 10.972 1.00 84.94 235 VAL A O 1
ATOM 1886 N N . THR A 1 236 ? -15.817 21.805 8.785 1.00 85.75 236 THR A N 1
ATOM 1887 C CA . THR A 1 236 ? -17.130 21.169 8.722 1.00 85.75 236 THR A CA 1
ATOM 1888 C C . THR A 1 236 ? -16.974 19.813 8.052 1.00 85.75 236 THR A C 1
ATOM 1890 O O . THR A 1 236 ? -16.469 19.733 6.935 1.00 85.75 236 THR A O 1
ATOM 1893 N N . ILE A 1 237 ? -17.425 18.750 8.716 1.00 85.56 237 ILE A N 1
ATOM 1894 C CA . ILE A 1 237 ? -17.399 17.376 8.194 1.00 85.56 237 ILE A CA 1
ATOM 1895 C C . ILE A 1 237 ? -18.790 16.917 7.748 1.00 85.56 237 ILE A C 1
ATOM 1897 O O . ILE A 1 237 ? -19.810 17.455 8.193 1.00 85.56 237 ILE A O 1
ATOM 1901 N N . ILE A 1 238 ? -18.850 15.900 6.891 1.00 79.75 238 ILE A N 1
ATOM 1902 C CA . ILE A 1 238 ? -20.119 15.275 6.501 1.00 79.75 238 ILE A CA 1
ATOM 1903 C C . ILE A 1 238 ? -20.672 14.427 7.657 1.00 79.75 238 ILE A C 1
ATOM 1905 O O . ILE A 1 238 ? -20.001 13.550 8.200 1.00 79.75 238 ILE A O 1
ATOM 1909 N N . LYS A 1 239 ? -21.931 14.696 8.034 1.00 62.44 239 LYS A N 1
ATOM 1910 C CA . LYS A 1 239 ? -22.596 14.165 9.241 1.00 62.44 239 LYS A CA 1
ATOM 1911 C C . LYS A 1 239 ? -22.732 12.635 9.273 1.00 62.44 239 LYS A C 1
ATOM 1913 O O . LYS A 1 239 ? -22.828 12.067 10.357 1.00 62.44 239 LYS A O 1
ATOM 1918 N N . ASN A 1 240 ? -22.744 11.975 8.117 1.00 62.34 240 ASN A N 1
ATOM 1919 C CA . ASN A 1 240 ? -22.987 10.533 8.027 1.00 62.34 240 ASN A CA 1
ATOM 1920 C C . ASN A 1 240 ? -21.771 9.674 8.416 1.00 62.34 240 ASN A C 1
ATOM 1922 O O . ASN A 1 240 ? -21.930 8.474 8.582 1.00 62.34 240 ASN A O 1
ATOM 1926 N N . ASN A 1 241 ? -20.601 10.274 8.666 1.00 63.28 241 ASN A N 1
ATOM 1927 C CA . ASN A 1 241 ? -19.374 9.536 8.996 1.00 63.28 241 ASN A CA 1
ATOM 1928 C C . ASN A 1 241 ? -19.282 9.050 10.456 1.00 63.28 241 ASN A C 1
ATOM 1930 O O . ASN A 1 241 ? -18.219 8.607 10.872 1.00 63.28 241 ASN A O 1
ATOM 1934 N N . GLN A 1 242 ? -20.350 9.189 11.260 1.00 60.88 242 GLN A N 1
ATOM 1935 C CA . GLN A 1 242 ? -20.403 8.825 12.694 1.00 60.88 242 GLN A CA 1
ATOM 1936 C C . GLN A 1 242 ? -19.172 9.262 13.522 1.00 60.88 242 GLN A C 1
ATOM 1938 O O . GLN A 1 242 ? -18.873 8.687 14.566 1.00 60.88 242 GLN A O 1
ATOM 1943 N N . PHE A 1 243 ? -18.467 10.305 13.082 1.00 67.62 243 PHE A N 1
ATOM 1944 C CA . PHE A 1 243 ? -17.237 10.758 13.710 1.00 67.62 243 PHE A CA 1
ATOM 1945 C C . PHE A 1 243 ? -17.556 11.387 15.067 1.00 67.62 243 PHE A C 1
ATOM 1947 O O . PHE A 1 243 ? -18.273 12.387 15.152 1.00 67.62 243 PHE A O 1
ATOM 1954 N N . GLN A 1 244 ? -17.027 10.802 16.137 1.00 65.94 244 GLN A N 1
ATOM 1955 C CA . GLN A 1 244 ? -17.168 11.316 17.496 1.00 65.94 244 GLN A CA 1
ATOM 1956 C C . GLN A 1 244 ? -15.788 11.467 18.103 1.00 65.94 244 GLN A C 1
ATOM 1958 O O . GLN A 1 244 ? -15.061 10.488 18.162 1.00 65.94 244 GLN A O 1
ATOM 1963 N N . PHE A 1 245 ? -15.428 12.658 18.583 1.00 68.44 245 PHE A N 1
ATOM 1964 C CA . PHE A 1 245 ? -14.165 12.814 19.301 1.00 68.44 245 PHE A CA 1
ATOM 1965 C C . PHE A 1 245 ? -14.141 11.885 20.522 1.00 68.44 245 PHE A C 1
ATOM 1967 O O . PHE A 1 245 ? -15.122 11.863 21.276 1.00 68.44 245 PHE A O 1
ATOM 1974 N N . PRO A 1 246 ? -13.051 11.128 20.737 1.00 65.12 246 PRO A N 1
ATOM 1975 C CA . PRO A 1 246 ? -12.939 10.280 21.911 1.00 65.12 246 PRO A CA 1
ATOM 1976 C C . PRO A 1 246 ? -13.048 11.143 23.168 1.00 65.12 246 PRO A C 1
ATOM 1978 O O . PRO A 1 246 ? -12.393 12.177 23.273 1.00 65.12 246 PRO A O 1
ATOM 1981 N N . GLN A 1 247 ? -13.833 10.723 24.156 1.00 62.34 247 GLN A N 1
ATOM 1982 C CA . GLN A 1 247 ? -13.762 11.327 25.488 1.00 62.34 247 GLN A CA 1
ATOM 1983 C C . GLN A 1 247 ? -12.570 10.720 26.241 1.00 62.34 247 GLN A C 1
ATOM 1985 O O . GLN A 1 247 ? -12.732 9.857 27.100 1.00 62.34 247 GLN A O 1
ATOM 1990 N N . GLU A 1 248 ? -11.350 11.125 25.883 1.00 61.84 248 GLU A N 1
ATOM 1991 C CA . GLU A 1 248 ? -10.140 10.713 26.602 1.00 61.84 248 GLU A CA 1
ATOM 1992 C C . GLU A 1 248 ? -9.963 11.565 27.873 1.00 61.84 248 GLU A C 1
ATOM 1994 O O . GLU A 1 248 ? -9.903 12.794 27.817 1.00 61.84 248 GLU A O 1
ATOM 1999 N N . GLN A 1 249 ? -9.874 10.918 29.044 1.00 50.09 249 GLN A N 1
ATOM 2000 C CA . GLN A 1 249 ? -9.664 11.608 30.323 1.00 50.09 249 GLN A CA 1
ATOM 2001 C C . GLN A 1 249 ? -8.409 12.495 30.277 1.00 50.09 249 GLN A C 1
ATOM 2003 O O . GLN A 1 249 ? -7.293 12.002 30.125 1.00 50.09 249 GLN A O 1
ATOM 2008 N N . GLY A 1 250 ? -8.598 13.803 30.477 1.00 56.28 250 GLY A N 1
ATOM 2009 C CA . GLY A 1 250 ? -7.507 14.771 30.609 1.00 56.28 250 GLY A CA 1
ATOM 2010 C C . GLY A 1 250 ? -6.912 15.281 29.293 1.00 56.28 250 GLY A C 1
ATOM 2011 O O . GLY A 1 250 ? -5.885 15.955 29.342 1.00 56.28 250 GLY A O 1
ATOM 2012 N N . LYS A 1 251 ? -7.528 14.994 28.137 1.00 64.38 251 LYS A N 1
ATOM 2013 C CA . LYS A 1 251 ? -7.187 15.645 26.865 1.00 64.38 251 LYS A CA 1
ATOM 2014 C C . LYS A 1 251 ? -8.314 16.568 26.419 1.00 64.38 251 LYS A C 1
ATOM 2016 O O . LYS A 1 251 ? -9.423 16.119 26.157 1.00 64.38 251 LYS A O 1
ATOM 2021 N N . GLU A 1 252 ? -7.999 17.855 26.335 1.00 60.88 252 GLU A N 1
ATOM 2022 C CA . GLU A 1 252 ? -8.918 18.899 25.862 1.00 60.88 252 GLU A CA 1
ATOM 2023 C C . GLU A 1 252 ? -8.663 19.277 24.392 1.00 60.88 252 GLU A C 1
ATOM 2025 O O . GLU A 1 252 ? -9.495 19.933 23.772 1.00 60.88 252 GLU A O 1
ATOM 2030 N N . GLU A 1 253 ? -7.546 18.819 23.814 1.00 71.31 253 GLU A N 1
ATOM 2031 C CA . GLU A 1 253 ? -7.112 19.141 22.453 1.00 71.31 253 GLU A CA 1
ATOM 2032 C C . GLU A 1 253 ? -6.846 17.859 21.648 1.00 71.31 253 GLU A C 1
ATOM 2034 O O . GLU A 1 253 ? -6.129 16.958 22.097 1.00 71.31 253 GLU A O 1
ATOM 2039 N N . PHE A 1 254 ? -7.412 17.794 20.441 1.00 75.00 254 PHE A N 1
ATOM 2040 C CA . PHE A 1 254 ? -7.195 16.722 19.471 1.00 75.00 254 PHE A CA 1
ATOM 2041 C C . PHE A 1 254 ? -6.612 17.314 18.196 1.00 75.00 254 PHE A C 1
ATOM 2043 O O . PHE A 1 254 ? -7.172 18.257 17.647 1.00 75.00 254 PHE A O 1
ATOM 2050 N N . TRP A 1 255 ? -5.521 16.721 17.717 1.00 82.44 255 TRP A N 1
ATOM 2051 C CA . TRP A 1 255 ? -4.958 17.044 16.412 1.00 82.44 255 TRP A CA 1
ATOM 2052 C C . TRP A 1 255 ? -5.722 16.299 15.325 1.00 82.44 255 TRP A C 1
ATOM 2054 O O . TRP A 1 255 ? -5.931 15.087 15.439 1.00 82.44 255 TRP A O 1
ATOM 2064 N N . ILE A 1 256 ? -6.097 17.002 14.260 1.00 83.25 256 ILE A N 1
ATOM 2065 C CA . ILE A 1 256 ? -6.760 16.402 13.099 1.00 83.25 256 ILE A CA 1
ATOM 2066 C C . ILE A 1 256 ? -5.828 16.518 11.904 1.00 83.25 256 ILE A C 1
ATOM 2068 O O . ILE A 1 256 ? -5.399 17.613 11.550 1.00 83.25 256 ILE A O 1
ATOM 2072 N N . GLU A 1 257 ? -5.529 15.389 11.263 1.00 88.56 257 GLU A N 1
ATOM 2073 C CA . GLU A 1 257 ? -4.850 15.398 9.971 1.00 88.56 257 GLU A CA 1
ATOM 2074 C C . GLU A 1 257 ? -5.878 15.529 8.844 1.00 88.56 257 GLU A C 1
ATOM 2076 O O . GLU A 1 257 ? -6.744 14.672 8.670 1.00 88.56 257 GLU A O 1
ATOM 2081 N N . ILE A 1 258 ? -5.744 16.578 8.041 1.00 89.50 258 ILE A N 1
ATOM 2082 C CA . ILE A 1 258 ? -6.460 16.762 6.784 1.00 89.50 258 ILE A CA 1
ATOM 2083 C C . ILE A 1 258 ? -5.557 16.302 5.647 1.00 89.50 258 ILE A C 1
ATOM 2085 O O . ILE A 1 258 ? -4.422 16.759 5.496 1.00 89.50 258 ILE A O 1
ATOM 2089 N N . THR A 1 259 ? -6.078 15.416 4.808 1.00 88.69 259 THR A N 1
ATOM 2090 C CA . THR A 1 259 ? -5.388 14.938 3.611 1.00 88.69 259 THR A CA 1
ATOM 2091 C C . THR A 1 259 ? -6.381 14.718 2.474 1.00 88.69 259 THR A C 1
ATOM 2093 O O . THR A 1 259 ? -7.592 14.762 2.682 1.00 88.69 259 THR A O 1
ATOM 2096 N N . ASN A 1 260 ? -5.864 14.501 1.272 1.00 87.25 260 ASN A N 1
ATOM 2097 C CA . ASN A 1 260 ? -6.634 14.140 0.090 1.00 87.25 260 ASN A CA 1
ATOM 2098 C C . ASN A 1 260 ? -5.888 13.055 -0.703 1.00 87.25 260 ASN A C 1
ATOM 2100 O O . ASN A 1 260 ? -4.735 12.730 -0.406 1.00 87.25 260 ASN A O 1
ATOM 2104 N N . GLU A 1 261 ? -6.552 12.487 -1.706 1.00 82.00 261 GLU A N 1
ATOM 2105 C CA . GLU A 1 261 ? -5.993 11.392 -2.502 1.00 82.00 261 GLU A CA 1
ATOM 2106 C C . GLU A 1 261 ? -4.698 11.804 -3.227 1.00 82.00 261 GLU A C 1
ATOM 2108 O O . GLU A 1 261 ? -3.728 11.051 -3.239 1.00 82.00 261 GLU A O 1
ATOM 2113 N N . GLU A 1 262 ? -4.639 13.027 -3.759 1.00 82.94 262 GLU A N 1
ATOM 2114 C CA . GLU A 1 262 ? -3.462 13.560 -4.454 1.00 82.94 262 GLU A CA 1
ATOM 2115 C C . GLU A 1 262 ? -2.227 13.629 -3.544 1.00 82.94 262 GLU A C 1
ATOM 2117 O O . GLU A 1 262 ? -1.148 13.175 -3.928 1.00 82.94 262 GLU A O 1
ATOM 2122 N N . ARG A 1 263 ? -2.371 14.131 -2.309 1.00 85.44 263 ARG A N 1
ATOM 2123 C CA . ARG A 1 263 ? -1.277 14.169 -1.326 1.00 85.44 263 ARG A CA 1
ATOM 2124 C C . ARG A 1 263 ? -0.795 12.771 -0.976 1.00 85.44 263 ARG A C 1
ATOM 2126 O O . ARG A 1 263 ? 0.409 12.542 -0.929 1.00 85.44 263 ARG A O 1
ATOM 2133 N N . VAL A 1 264 ? -1.719 11.829 -0.774 1.00 79.69 264 VAL A N 1
ATOM 2134 C CA . VAL A 1 264 ? -1.368 10.430 -0.488 1.00 79.69 264 VAL A CA 1
ATOM 2135 C C . VAL A 1 264 ? -0.603 9.814 -1.662 1.00 79.69 264 VAL A C 1
ATOM 2137 O O . VAL A 1 264 ? 0.466 9.246 -1.447 1.00 79.69 264 VAL A O 1
ATOM 2140 N N . LYS A 1 265 ? -1.095 9.983 -2.897 1.00 73.50 265 LYS A N 1
ATOM 2141 C CA . LYS A 1 265 ? -0.462 9.473 -4.126 1.00 73.50 265 LYS A CA 1
ATOM 2142 C C . LYS A 1 265 ? 0.920 10.073 -4.376 1.00 73.50 265 LYS A C 1
ATOM 2144 O O . LYS A 1 265 ? 1.832 9.377 -4.801 1.00 73.50 265 LYS A O 1
ATOM 2149 N N . THR A 1 266 ? 1.093 11.361 -4.093 1.00 72.50 266 THR A N 1
ATOM 2150 C CA . THR A 1 266 ? 2.364 12.070 -4.305 1.00 72.50 266 THR A CA 1
ATOM 2151 C C . THR A 1 266 ? 3.324 11.965 -3.117 1.00 72.50 266 THR A C 1
ATOM 2153 O O . THR A 1 266 ? 4.434 12.496 -3.181 1.00 72.50 266 THR A O 1
ATOM 2156 N N . GLY A 1 267 ? 2.932 11.277 -2.037 1.00 72.62 267 GLY A N 1
ATOM 2157 C CA . GLY A 1 267 ? 3.730 11.152 -0.816 1.00 72.62 267 GLY A CA 1
ATOM 2158 C C . GLY A 1 267 ? 3.886 12.467 -0.044 1.00 72.62 267 GLY A C 1
ATOM 2159 O O . GLY A 1 267 ? 4.816 12.610 0.750 1.00 72.62 267 GLY A O 1
ATOM 2160 N N . GLN A 1 268 ? 3.008 13.444 -0.278 1.00 80.69 268 GLN A N 1
ATOM 2161 C CA . GLN A 1 268 ? 2.995 14.700 0.462 1.00 80.69 268 GLN A CA 1
ATOM 2162 C C . GLN A 1 268 ? 2.346 14.513 1.845 1.00 80.69 268 GLN A C 1
ATOM 2164 O O . GLN A 1 268 ? 1.313 13.844 1.960 1.00 80.69 268 GLN A O 1
ATOM 2169 N N . PRO A 1 269 ? 2.889 15.140 2.905 1.00 84.69 269 PRO A N 1
ATOM 2170 C CA . PRO A 1 269 ? 2.282 15.094 4.230 1.00 84.69 269 PRO A CA 1
ATOM 2171 C C . PRO A 1 269 ? 0.872 15.696 4.244 1.00 84.69 269 PRO A C 1
ATOM 2173 O O . PRO A 1 269 ? 0.583 16.675 3.544 1.00 84.69 269 PRO A O 1
ATOM 2176 N N . GLY A 1 270 ? 0.008 15.152 5.104 1.00 87.00 270 GLY A N 1
ATOM 2177 C CA . GLY A 1 270 ? -1.239 15.807 5.486 1.00 87.00 270 GLY A CA 1
ATOM 2178 C C . GLY A 1 270 ? -0.984 17.062 6.322 1.00 87.00 270 GLY A C 1
ATOM 2179 O O . GLY A 1 270 ? 0.109 17.279 6.858 1.00 87.00 270 GLY A O 1
ATOM 2180 N N . LEU A 1 271 ? -2.000 17.908 6.421 1.00 88.56 271 LEU A N 1
ATOM 2181 C CA . LEU A 1 271 ? -1.970 19.149 7.187 1.00 88.56 271 LEU A CA 1
ATOM 2182 C C . LEU A 1 271 ? -2.612 18.916 8.552 1.00 88.56 271 LEU A C 1
ATOM 2184 O O . LEU A 1 271 ? -3.677 18.316 8.624 1.00 88.56 271 LEU A O 1
ATOM 2188 N N . PHE A 1 272 ? -1.983 19.398 9.620 1.00 86.25 272 PHE A N 1
ATOM 2189 C CA . PHE A 1 272 ? -2.538 19.302 10.968 1.00 86.25 272 PHE A CA 1
ATOM 2190 C C . PHE A 1 272 ? -3.252 20.589 11.369 1.00 86.25 272 PHE A C 1
ATOM 2192 O O . PHE A 1 272 ? -2.739 21.684 11.122 1.00 86.25 272 PHE A O 1
ATOM 2199 N N . LEU A 1 273 ? -4.410 20.424 12.006 1.00 77.75 273 LEU A N 1
ATOM 2200 C CA . LEU A 1 273 ? -5.134 21.454 12.748 1.00 77.75 273 LEU A CA 1
ATOM 2201 C C . LEU A 1 273 ? -5.183 21.103 14.231 1.00 77.75 273 LEU A C 1
ATOM 2203 O O . LEU A 1 273 ? -5.280 19.886 14.532 1.00 77.75 273 LEU A O 1
#

Sequence (273 aa):
MKGDFTRWTFDASKRYSSVRLQQGRVLLDADWNEQLDIVAYREQRANKEIIGLNGVPDTDSFAVGFESLEQIKLGQGCCYVEGVLCENIEEDYQLDIKTEFPGISEDGTTVNPGDYLVYLEVWQHHITAIEDEQLQEPALGGPDTTTRTQTYWQLKAKKLINKTKWRQEWKTIPGEDGTKGTLKVKSGINLPNDLYRVEIHDVNGVNGATKTTFKWASHNASMVAEVKEIEQYKVTIIKNNQFQFPQEQGKEEFWIEITNEERVKTGQPGLFL

Foldseek 3Di:
DAFFAPDADADVVVVDQAADDDPPDDDGPNRVVNRVVSVLVVQLVVQCVVQHQKDFPDCQQQPWDDPALFKIWGGFGWMAHSSDIDGRPDHTDIDGNVPLDPPQDPPPDDSHSADKDKDKDKDKDKAWCVNPVVQFDVVVPGDRPDIDIDIDIDIDIDHDPDPVCVVVVVCVPPPNPDDDDDDDDDDPDDDPPFDKDKAFQDQCDDPRDRDTDMDMDTSRNNQDFDFPDDDDVDTDTDPSSPHDDDPDPPDPDDKDFDDDPVCVVSVHGTDID

Secondary structure (DSSP, 8-state):
--S--S-----GGG--------TTPPP-HHHHHHHHHHHHHHHHHHHHHHH-SEE-SSSSTT-EEEEETTEEEE-SEEEEETTEEEEE--TTEEEEHHHHSTT-------SS---EEEEEEEEEEEE-TTT-GGGB-GGGTS-B---EEEEEEEEEEEE-S-GGGHHHHHHTSTTTSS---------SSPPPS---EEEEEESS-GGG----EEEEEGGGG-----EEEEETTEEEE-GGG-------TT------EE--HHHHHHTPPPEE-

Radius of gyration: 22.26 Å; chains: 1; bounding box: 56×56×59 Å

pLDDT: mean 81.78, std 13.89, range [39.72, 98.25]